Protein AF-A0A847I3W1-F1 (afdb_monomer_lite)

pLDDT: mean 87.65, std 17.25, range [23.97, 98.56]

Secondary structure (DSSP, 8-state):
-------S-HHHHHHTT-S--HHHHHHHHHHHHHTTPPP--EEEE--TTGGG-HHHHHHHHHHGGGGTTSPPPSEEEE--EETTSHHHHSGGGGT-SSPPPBPGGGTTTS-HHHHHHHT--HHHH-SEE--TT----HHHHHHHHHHHHHHHHHHHHHHHT---EEEEE-SS-EEEEE-SSSSSPEEEEE-HHHHHHHHHHHHS-EEHHHHHHHHHHTTSS-HHHHHHHHHHHHHTT-EEEETTEEEE-PEETHHHHSTTTHHHHHHHHTT--------TT-------

Foldseek 3Di:
DEDALAALFQVVCVLQVVPDHSLQSLLVQQLCLLVVHAYAYEHEDLQQCPVVCVVSLVLRLVLLLLQLLTQAYLYHYYDWAFPPGCCQVPVVVSPDPDHWAADCVLPVVDDPVVCVVVVHGSVVDHRTTDDPSLADAPVVVVSVVSVVVSSVVSLVVVLVLPFAWAWDDPLAKIWTWGDSDHVDIDIDIDGNVLVVLVVVLNVDWDQQVRSLVVVVVVVPDHSVVSVVSVVVCVVVSQWDDDPRIIHGNHHHPVSSVDCSHNVVSVVSVVPPPPPPPPDPPNDHPPDD

Sequence (288 aa):
MQPGIETFNSHVLRLMNKGVRAMHNVYALCTLMRHGVYPAYNLIFGFPGEAEAPDEFHAMLRLLPSLSHLVPPDALMPVLTPRYAPISEMPQRYGAAAPLTGHWRYDVVFSSSFLQQHRLGTEDFCYYFDNPYRDFDDRTAVMYGLFQHQYVAWMRKYKRGTIELSFRDDGECMLVSDNRFDDCETVLKFGAIHCRVRDQLLQRCWSEKVLIDAMAAEAGASQCEIRDVLDEFRAARLLAEEEGWIVWLPLPKICYETPSWRARVLKGCVMRNHSVRPSSAWRPRTGV

Radius of gyration: 22.44 Å; chains: 1; bounding box: 64×38×67 Å

Structure (mmCIF, N/CA/C/O backbone):
data_AF-A0A847I3W1-F1
#
_entry.id   AF-A0A847I3W1-F1
#
loop_
_atom_site.group_PDB
_atom_site.id
_atom_site.type_symbol
_atom_site.label_atom_id
_atom_site.label_alt_id
_atom_site.label_comp_id
_atom_site.label_asym_id
_atom_site.label_entity_id
_atom_site.label_seq_id
_atom_site.pdbx_PDB_ins_code
_atom_site.Cartn_x
_atom_site.Cartn_y
_atom_site.Cartn_z
_atom_site.occupancy
_atom_site.B_iso_or_equiv
_atom_site.auth_seq_id
_atom_site.auth_comp_id
_atom_site.auth_asym_id
_atom_site.auth_atom_id
_atom_site.pdbx_PDB_model_num
ATOM 1 N N . MET A 1 1 ? -3.627 -15.506 -3.638 1.00 87.06 1 MET A N 1
ATOM 2 C CA . MET A 1 1 ? -4.097 -14.575 -4.687 1.00 87.06 1 MET A CA 1
ATOM 3 C C . MET A 1 1 ? -3.001 -13.541 -4.888 1.00 87.06 1 MET A C 1
ATOM 5 O O . MET A 1 1 ? -2.325 -13.253 -3.908 1.00 87.06 1 MET A O 1
ATOM 9 N N . GLN A 1 2 ? -2.765 -13.064 -6.114 1.00 89.94 2 GLN A N 1
ATOM 10 C CA . GLN A 1 2 ? -1.716 -12.076 -6.398 1.00 89.94 2 GLN A CA 1
ATOM 11 C C . GLN A 1 2 ? -2.350 -10.746 -6.819 1.00 89.94 2 GLN A C 1
ATOM 13 O O . GLN A 1 2 ? -2.638 -10.566 -8.003 1.00 89.94 2 GLN A O 1
ATOM 18 N N . PRO A 1 3 ? -2.650 -9.843 -5.868 1.00 90.50 3 PRO A N 1
ATOM 19 C CA . PRO A 1 3 ? -3.163 -8.528 -6.211 1.00 90.50 3 PRO A CA 1
ATOM 20 C C . PRO A 1 3 ? -2.022 -7.652 -6.746 1.00 90.50 3 PRO A C 1
ATOM 22 O O . PRO A 1 3 ? -0.876 -7.784 -6.322 1.00 90.50 3 PRO A O 1
ATOM 25 N N . GLY A 1 4 ? -2.338 -6.722 -7.648 1.00 91.94 4 GLY A N 1
ATOM 26 C CA . GLY A 1 4 ? -1.386 -5.732 -8.171 1.00 91.94 4 GLY A CA 1
ATOM 27 C C . GLY A 1 4 ? -1.071 -4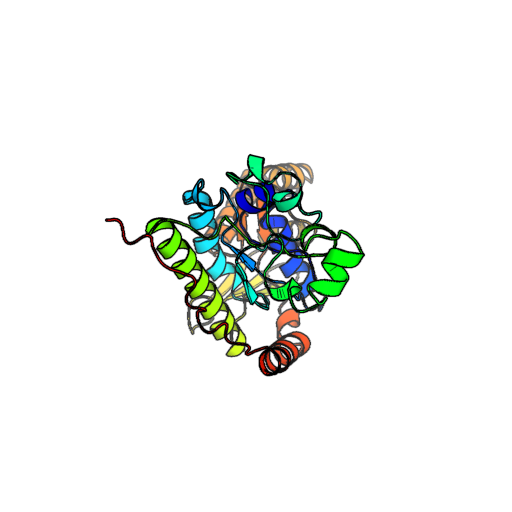.608 -7.178 1.00 91.94 4 GLY A C 1
ATOM 28 O O . GLY A 1 4 ? -1.188 -3.436 -7.538 1.00 91.94 4 GLY A O 1
ATOM 29 N N . ILE A 1 5 ? -0.743 -4.960 -5.931 1.00 95.81 5 ILE A N 1
ATOM 30 C CA . ILE A 1 5 ? -0.332 -4.030 -4.873 1.00 95.81 5 ILE A CA 1
ATOM 31 C C . ILE A 1 5 ? 1.153 -3.770 -5.055 1.00 95.81 5 ILE A C 1
ATOM 33 O O . ILE A 1 5 ? 1.956 -4.581 -4.619 1.00 95.81 5 ILE A O 1
ATOM 37 N N . GLU A 1 6 ? 1.488 -2.657 -5.700 1.00 95.50 6 GLU A N 1
ATOM 38 C CA . GLU A 1 6 ? 2.880 -2.313 -6.016 1.00 95.50 6 GLU A CA 1
ATOM 39 C C . GLU A 1 6 ? 3.487 -1.313 -5.026 1.00 95.50 6 GLU A C 1
ATOM 41 O O . GLU A 1 6 ? 4.698 -1.179 -4.940 1.00 95.50 6 GLU A O 1
ATOM 46 N N . THR A 1 7 ? 2.672 -0.542 -4.307 1.00 97.31 7 THR A N 1
ATOM 47 C CA . THR A 1 7 ? 3.148 0.510 -3.396 1.00 97.31 7 THR A CA 1
ATOM 48 C C . THR A 1 7 ? 2.025 0.971 -2.463 1.00 97.31 7 THR A C 1
ATOM 50 O O . THR A 1 7 ? 0.841 0.730 -2.731 1.00 97.31 7 THR A O 1
ATOM 53 N N . PHE A 1 8 ? 2.395 1.651 -1.378 1.00 97.81 8 PHE A N 1
ATOM 54 C CA . PHE A 1 8 ? 1.480 2.334 -0.459 1.00 97.81 8 PHE A CA 1
ATOM 55 C C . PHE A 1 8 ? 1.642 3.860 -0.541 1.00 97.81 8 PHE A C 1
ATOM 57 O O . PHE A 1 8 ? 1.550 4.545 0.472 1.00 97.81 8 PHE A O 1
ATOM 64 N N . ASN A 1 9 ? 1.900 4.368 -1.748 1.00 97.75 9 ASN A N 1
ATOM 65 C CA . ASN A 1 9 ? 2.022 5.787 -2.061 1.00 97.75 9 ASN A CA 1
ATOM 66 C C . ASN A 1 9 ? 1.137 6.121 -3.278 1.00 97.75 9 ASN A C 1
ATOM 68 O O . ASN A 1 9 ? 1.347 5.587 -4.374 1.00 97.75 9 ASN A O 1
ATOM 72 N N . SER A 1 10 ? 0.137 6.985 -3.092 1.00 97.88 10 SER A N 1
ATOM 73 C CA . SER A 1 10 ? -0.807 7.353 -4.154 1.00 97.88 10 SER A CA 1
ATOM 74 C C . SER A 1 10 ? -0.182 8.153 -5.299 1.00 97.88 10 SER A C 1
ATOM 76 O O . SER A 1 10 ? -0.599 7.949 -6.442 1.00 97.88 10 SER A O 1
ATOM 78 N N . HIS A 1 11 ? 0.831 8.995 -5.066 1.00 97.25 11 HIS A N 1
ATOM 79 C CA . HIS A 1 11 ? 1.587 9.637 -6.154 1.00 97.25 11 HIS A CA 1
ATOM 80 C C . HIS A 1 11 ? 2.230 8.615 -7.077 1.00 97.25 11 HIS A C 1
ATOM 82 O O . HIS A 1 11 ? 2.021 8.664 -8.289 1.00 97.25 11 HIS A O 1
ATOM 88 N N . VAL A 1 12 ? 2.902 7.610 -6.521 1.00 96.44 12 VAL A N 1
ATOM 89 C CA . VAL A 1 12 ? 3.521 6.553 -7.330 1.00 96.44 12 VAL A CA 1
ATOM 90 C C . VAL A 1 12 ? 2.465 5.734 -8.083 1.00 96.44 12 VAL A C 1
ATOM 92 O O . VAL A 1 12 ? 2.640 5.440 -9.266 1.00 96.44 12 VAL A O 1
ATOM 95 N N . LEU A 1 13 ? 1.317 5.430 -7.466 1.00 97.06 13 LEU A N 1
ATOM 96 C CA . LEU A 1 13 ? 0.210 4.741 -8.152 1.00 97.06 13 LEU A CA 1
ATOM 97 C C . LEU A 1 13 ? -0.369 5.556 -9.320 1.00 97.06 13 LEU A C 1
ATOM 99 O O . LEU A 1 13 ? -0.757 4.969 -10.337 1.00 97.06 13 LEU A O 1
ATOM 103 N N . ARG A 1 14 ? -0.411 6.892 -9.205 1.00 95.81 14 ARG A N 1
ATOM 104 C CA . ARG A 1 14 ? -0.790 7.794 -10.305 1.00 95.81 14 ARG A CA 1
ATOM 105 C C . ARG A 1 14 ? 0.246 7.778 -11.425 1.00 95.81 14 ARG A C 1
ATOM 107 O O . ARG A 1 14 ? -0.142 7.656 -12.585 1.00 95.81 14 ARG A O 1
ATOM 114 N N . LEU A 1 15 ? 1.539 7.835 -11.096 1.00 94.19 15 LEU A N 1
ATOM 115 C CA . LEU A 1 15 ? 2.624 7.743 -12.083 1.00 94.19 15 LEU A CA 1
ATOM 116 C C . LEU A 1 15 ? 2.571 6.420 -12.869 1.00 94.19 15 LEU A C 1
ATOM 118 O O . LEU A 1 15 ? 2.730 6.412 -14.093 1.00 94.19 15 LEU A O 1
ATOM 122 N N . MET A 1 16 ? 2.249 5.320 -12.178 1.00 93.25 16 MET A N 1
ATOM 123 C CA . MET A 1 16 ? 2.035 3.990 -12.763 1.00 93.25 16 MET A CA 1
ATOM 124 C C . MET A 1 16 ? 0.716 3.846 -13.543 1.00 93.25 16 MET A C 1
ATOM 126 O O . MET A 1 16 ? 0.505 2.813 -14.177 1.00 93.25 16 MET A O 1
ATOM 130 N N . ASN A 1 17 ? -0.187 4.831 -13.485 1.00 92.81 17 ASN A N 1
ATOM 131 C CA . ASN A 1 17 ? -1.542 4.762 -14.039 1.00 92.81 17 ASN A CA 1
ATOM 132 C C . ASN A 1 17 ? -2.356 3.546 -13.535 1.00 92.81 17 ASN A C 1
ATOM 134 O O . ASN A 1 17 ? -3.045 2.878 -14.304 1.00 92.81 17 ASN A O 1
ATOM 138 N N . LYS A 1 18 ? -2.267 3.227 -12.234 1.00 93.94 18 LYS A N 1
ATOM 139 C CA . LYS A 1 18 ? -2.926 2.045 -11.637 1.00 93.94 18 LYS A CA 1
ATOM 140 C C . LYS A 1 18 ? -4.420 2.223 -11.354 1.00 93.94 18 LYS A C 1
ATOM 142 O O . LYS A 1 18 ? -5.111 1.231 -11.144 1.00 93.94 18 LYS A O 1
ATOM 147 N N . GLY A 1 19 ? -4.913 3.462 -11.300 1.00 94.94 19 GLY A N 1
ATOM 148 C CA . GLY A 1 19 ? -6.327 3.759 -11.034 1.00 94.94 19 GLY A CA 1
ATOM 149 C C . GLY A 1 19 ? -6.793 3.466 -9.600 1.00 94.94 19 GLY A C 1
ATOM 150 O O . GLY A 1 19 ? -7.991 3.448 -9.338 1.00 94.94 19 GLY A O 1
ATOM 151 N N . VAL A 1 20 ? -5.863 3.245 -8.666 1.00 96.44 20 VAL A N 1
ATOM 152 C CA . VAL A 1 20 ? -6.143 2.987 -7.244 1.00 96.44 20 VAL A CA 1
ATOM 153 C C . VAL A 1 20 ? -5.316 3.914 -6.349 1.00 96.44 20 VAL A C 1
ATOM 155 O O . VAL A 1 20 ? -4.427 4.618 -6.820 1.00 96.44 20 VAL A O 1
ATOM 158 N N . ARG A 1 21 ? -5.623 3.912 -5.048 1.00 97.19 21 ARG A N 1
ATOM 159 C CA . ARG A 1 21 ? -4.952 4.717 -4.006 1.00 97.19 21 ARG A CA 1
ATOM 160 C C . ARG A 1 21 ? -4.198 3.794 -3.059 1.00 97.19 21 ARG A C 1
ATOM 162 O O . ARG A 1 21 ? -4.552 2.614 -2.984 1.00 97.19 21 ARG A O 1
ATOM 169 N N . ALA A 1 22 ? -3.252 4.309 -2.275 1.00 97.81 22 ALA A N 1
ATOM 170 C CA . ALA A 1 22 ? -2.555 3.486 -1.286 1.00 97.81 22 ALA A CA 1
ATOM 171 C C . ALA A 1 22 ? -3.537 2.828 -0.313 1.00 97.81 22 ALA A C 1
ATOM 173 O O . ALA A 1 22 ? -3.426 1.636 -0.035 1.00 97.81 22 ALA A O 1
ATOM 174 N N . MET A 1 23 ? -4.552 3.569 0.140 1.00 98.19 23 MET A N 1
ATOM 175 C CA . MET A 1 23 ? -5.555 3.035 1.065 1.00 98.19 23 MET A CA 1
ATOM 176 C C . MET A 1 23 ? -6.408 1.919 0.456 1.00 98.19 23 MET A C 1
ATOM 178 O O . MET A 1 23 ? -6.787 0.995 1.168 1.00 98.19 23 MET A O 1
ATOM 182 N N . HIS A 1 24 ? -6.621 1.901 -0.865 1.00 98.00 24 HIS A N 1
ATOM 183 C CA . HIS A 1 24 ? -7.248 0.750 -1.525 1.00 98.00 24 HIS A CA 1
ATOM 184 C C . HIS A 1 24 ? -6.361 -0.502 -1.444 1.00 98.00 24 HIS A C 1
ATOM 186 O O . HIS A 1 24 ? -6.868 -1.594 -1.193 1.00 98.00 24 HIS A O 1
ATOM 192 N N . ASN A 1 25 ? -5.041 -0.348 -1.591 1.00 98.12 25 ASN A N 1
ATOM 193 C CA . ASN A 1 25 ? -4.090 -1.450 -1.435 1.00 98.12 25 ASN A CA 1
ATOM 194 C C . ASN A 1 25 ? -4.029 -1.950 0.017 1.00 98.12 25 ASN A C 1
ATOM 196 O O . ASN A 1 25 ? -4.074 -3.158 0.246 1.00 98.12 25 ASN A O 1
ATOM 200 N N . VAL A 1 26 ? -3.983 -1.043 1.001 1.00 98.44 26 VAL A N 1
ATOM 201 C CA . VAL A 1 26 ? -4.016 -1.407 2.431 1.00 98.44 26 VAL A CA 1
ATOM 202 C C . VAL A 1 26 ? -5.322 -2.129 2.773 1.00 98.44 26 VAL A C 1
ATOM 204 O O . VAL A 1 26 ? -5.294 -3.216 3.349 1.00 98.44 26 VAL A O 1
ATOM 207 N N . TYR A 1 27 ? -6.466 -1.584 2.349 1.00 98.31 27 TYR A N 1
ATOM 208 C CA . TYR A 1 27 ? -7.775 -2.205 2.554 1.00 98.31 27 TYR A CA 1
ATOM 209 C C . TYR A 1 27 ? -7.861 -3.593 1.908 1.00 98.31 27 TYR A C 1
ATOM 211 O O . TYR A 1 27 ? -8.405 -4.520 2.513 1.00 98.31 27 TYR A O 1
ATOM 219 N N . ALA A 1 28 ? -7.298 -3.771 0.708 1.00 97.38 28 ALA A N 1
ATOM 220 C CA . ALA A 1 28 ? -7.236 -5.070 0.047 1.00 97.38 28 ALA A CA 1
ATOM 221 C C . ALA A 1 28 ? -6.428 -6.091 0.865 1.00 97.38 28 ALA A C 1
ATOM 223 O O . ALA A 1 28 ? -6.894 -7.217 1.032 1.00 97.38 28 ALA A O 1
ATOM 224 N N . LEU A 1 29 ? -5.274 -5.713 1.435 1.00 96.88 29 LEU A N 1
ATOM 225 C CA . LEU A 1 29 ? -4.496 -6.601 2.313 1.00 96.88 29 LEU A CA 1
ATOM 226 C C . LEU A 1 29 ? -5.277 -7.003 3.560 1.00 96.88 29 LEU A C 1
ATOM 228 O O . LEU A 1 29 ? -5.405 -8.198 3.834 1.00 96.88 29 LEU A O 1
ATOM 232 N N . CYS A 1 30 ? -5.842 -6.027 4.278 1.00 97.25 30 CYS A N 1
ATOM 233 C CA . CYS A 1 30 ? -6.661 -6.298 5.457 1.00 97.25 30 CYS A CA 1
ATOM 234 C C . CYS A 1 30 ? -7.823 -7.232 5.101 1.00 97.25 30 CYS A C 1
ATOM 236 O O . CYS A 1 30 ? -8.073 -8.213 5.793 1.00 97.25 30 CYS A O 1
ATOM 238 N N . THR A 1 31 ? -8.518 -6.973 3.995 1.00 96.44 31 THR A N 1
ATOM 239 C CA . THR A 1 31 ? -9.664 -7.773 3.542 1.00 96.44 31 THR A CA 1
ATOM 240 C C . THR A 1 31 ? -9.265 -9.199 3.178 1.00 96.44 31 THR A C 1
ATOM 242 O O . THR A 1 31 ? -9.887 -10.143 3.661 1.00 96.44 31 THR A O 1
ATOM 245 N N . LEU A 1 32 ? -8.197 -9.386 2.400 1.00 94.56 32 LEU A N 1
ATOM 246 C CA . LEU A 1 32 ? -7.699 -10.720 2.058 1.00 94.56 32 LEU A CA 1
ATOM 247 C C . LEU A 1 32 ? -7.353 -11.514 3.324 1.00 94.56 32 LEU A C 1
ATOM 249 O O . LEU A 1 32 ? -7.803 -12.650 3.471 1.00 94.56 32 LEU A O 1
ATOM 253 N N . MET A 1 33 ? -6.651 -10.899 4.279 1.00 92.81 33 MET A N 1
ATOM 254 C CA . MET A 1 33 ? -6.316 -11.551 5.547 1.00 92.81 33 MET A CA 1
ATOM 255 C C . MET A 1 33 ? -7.549 -11.868 6.404 1.00 92.81 33 MET A C 1
ATOM 257 O O . MET A 1 33 ? -7.645 -12.988 6.908 1.00 92.81 33 MET A O 1
ATOM 261 N N . ARG A 1 34 ? -8.519 -10.944 6.511 1.00 92.75 34 ARG A N 1
ATOM 262 C CA . ARG A 1 34 ? -9.796 -11.164 7.222 1.00 92.75 34 ARG A CA 1
ATOM 263 C C . ARG A 1 34 ? -10.558 -12.376 6.693 1.00 92.75 34 ARG A C 1
ATOM 265 O O . ARG A 1 34 ? -11.164 -13.102 7.472 1.00 92.75 34 ARG A O 1
ATOM 272 N N . HIS A 1 35 ? -10.487 -12.623 5.388 1.00 91.94 35 HIS A N 1
ATOM 273 C CA . HIS A 1 35 ? -11.143 -13.760 4.739 1.00 91.94 35 HIS A CA 1
ATOM 274 C C . HIS A 1 35 ? -10.241 -14.997 4.588 1.00 91.94 35 HIS A C 1
ATOM 276 O O . HIS A 1 35 ? -10.574 -15.917 3.845 1.00 91.94 35 HIS A O 1
ATOM 282 N N . GLY A 1 36 ? -9.087 -15.043 5.265 1.00 89.69 36 GLY A N 1
ATOM 283 C CA . GLY A 1 36 ? -8.184 -16.198 5.221 1.00 89.69 36 GLY A CA 1
ATOM 284 C C . GLY A 1 36 ? -7.487 -16.406 3.868 1.00 89.69 36 GLY A C 1
ATOM 285 O O . GLY A 1 36 ? -6.916 -17.470 3.622 1.00 89.69 36 GLY A O 1
ATOM 286 N N . VAL A 1 37 ? -7.502 -15.406 2.984 1.00 90.44 37 VAL A N 1
ATOM 287 C CA . VAL A 1 37 ? -6.842 -15.442 1.677 1.00 90.44 37 VAL A CA 1
ATOM 288 C C . VAL A 1 37 ? -5.429 -14.882 1.804 1.00 90.44 37 VAL A C 1
ATOM 290 O O . VAL A 1 37 ? -5.228 -13.749 2.224 1.00 90.44 37 VAL A O 1
ATOM 293 N N . TYR A 1 38 ? -4.429 -15.662 1.392 1.00 89.56 38 TYR A N 1
ATOM 294 C CA . TYR A 1 38 ? -3.036 -15.207 1.380 1.00 89.56 38 TYR A CA 1
ATOM 295 C C . TYR A 1 38 ? -2.778 -14.223 0.215 1.00 89.56 38 TYR A C 1
ATOM 297 O O . TYR A 1 38 ? -2.953 -14.632 -0.950 1.00 89.56 38 TYR A O 1
ATOM 305 N N . PRO A 1 39 ? -2.350 -12.973 0.493 1.00 91.69 39 PRO A N 1
ATOM 306 C CA . PRO A 1 39 ? -1.909 -12.026 -0.524 1.00 91.69 39 PRO A CA 1
ATOM 307 C C . PRO A 1 39 ? -0.435 -12.269 -0.880 1.00 91.69 39 PRO A C 1
ATOM 309 O O . PRO A 1 39 ? 0.440 -12.151 -0.032 1.00 91.69 39 PRO A O 1
ATOM 312 N N . ALA A 1 40 ? -0.158 -12.601 -2.139 1.00 92.06 40 ALA A N 1
ATOM 313 C CA . ALA A 1 40 ? 1.195 -12.639 -2.697 1.00 92.06 40 ALA A CA 1
ATOM 314 C C . ALA A 1 40 ? 1.408 -11.356 -3.506 1.00 92.06 40 ALA A C 1
ATOM 316 O O . ALA A 1 40 ? 0.703 -11.150 -4.486 1.00 92.06 40 ALA A O 1
ATOM 317 N N . TYR A 1 41 ? 2.296 -10.459 -3.096 1.00 96.00 41 TYR A N 1
ATOM 318 C CA . TYR A 1 41 ? 2.452 -9.146 -3.735 1.00 96.00 41 TYR A CA 1
ATOM 319 C C . TYR A 1 41 ? 3.884 -8.633 -3.593 1.00 96.00 41 TYR A C 1
ATOM 321 O O . TYR A 1 41 ? 4.611 -9.086 -2.714 1.00 96.00 41 TYR A O 1
ATOM 329 N N . ASN A 1 42 ? 4.294 -7.694 -4.444 1.00 96.06 42 ASN A N 1
ATOM 330 C CA . ASN A 1 42 ? 5.631 -7.102 -4.409 1.00 96.06 42 ASN A CA 1
ATOM 331 C C . ASN A 1 42 ? 5.515 -5.593 -4.265 1.00 96.06 42 ASN A C 1
ATOM 333 O O . ASN A 1 42 ? 4.636 -4.997 -4.866 1.00 96.06 42 ASN A O 1
ATOM 337 N N . LEU A 1 43 ? 6.429 -4.966 -3.536 1.00 97.25 43 LEU A N 1
ATOM 338 C CA . LEU A 1 43 ? 6.555 -3.514 -3.578 1.00 97.25 43 LEU A CA 1
ATOM 339 C C . LEU A 1 43 ? 7.557 -3.118 -4.660 1.00 97.25 43 LEU A C 1
ATOM 341 O O . LEU A 1 43 ? 8.605 -3.748 -4.796 1.00 97.25 43 LEU A O 1
ATOM 345 N N . ILE A 1 44 ? 7.235 -2.076 -5.416 1.00 95.12 44 ILE A N 1
ATOM 346 C CA . ILE A 1 44 ? 8.046 -1.509 -6.485 1.00 95.12 44 ILE A CA 1
ATOM 347 C C . ILE A 1 44 ? 8.534 -0.128 -6.049 1.00 95.12 44 ILE A C 1
ATOM 349 O O . ILE A 1 44 ? 7.755 0.670 -5.533 1.00 95.12 44 ILE A O 1
ATOM 353 N N . PHE A 1 45 ? 9.816 0.149 -6.276 1.00 94.44 45 PHE A N 1
ATOM 354 C CA . PHE A 1 45 ? 10.439 1.454 -6.040 1.00 94.44 45 PHE A CA 1
ATOM 355 C C . PHE A 1 45 ? 11.290 1.878 -7.241 1.00 94.44 45 PHE A C 1
ATOM 357 O O . PHE A 1 45 ? 11.622 1.056 -8.101 1.00 94.44 45 PHE A O 1
ATOM 364 N N . GLY A 1 46 ? 11.681 3.148 -7.294 1.00 93.25 46 GLY A N 1
ATOM 365 C CA . GLY A 1 46 ? 12.498 3.669 -8.389 1.00 93.25 46 GLY A CA 1
ATOM 366 C C . GLY A 1 46 ? 11.678 4.094 -9.600 1.00 93.25 46 GLY A C 1
ATOM 367 O O . GLY A 1 46 ? 12.222 4.137 -10.699 1.00 93.25 46 GLY A O 1
ATOM 368 N N . PHE A 1 47 ? 10.376 4.349 -9.439 1.00 94.62 47 PHE A N 1
ATOM 369 C CA . PHE A 1 47 ? 9.532 4.762 -10.555 1.00 94.62 47 PHE A CA 1
ATOM 370 C C . PHE A 1 47 ? 9.916 6.186 -11.015 1.00 94.62 47 PHE A C 1
ATOM 372 O O . PHE A 1 47 ? 10.153 7.050 -10.169 1.00 94.62 47 PHE A O 1
ATOM 379 N N . PRO A 1 48 ? 9.974 6.487 -12.327 1.00 93.12 48 PRO A N 1
ATOM 380 C CA . PRO A 1 48 ? 10.308 7.836 -12.792 1.00 93.12 48 PRO A CA 1
ATOM 381 C C . PRO A 1 48 ? 9.322 8.879 -12.251 1.00 93.12 48 PRO A C 1
ATOM 383 O O . PRO A 1 48 ? 8.110 8.711 -12.389 1.00 93.12 48 PRO A O 1
ATOM 386 N N . GLY A 1 49 ? 9.840 9.942 -11.629 1.00 92.06 49 GLY A N 1
ATOM 387 C CA . GLY A 1 49 ? 9.045 10.970 -10.943 1.00 92.06 49 GLY A CA 1
ATOM 388 C C . GLY A 1 49 ? 8.696 10.651 -9.479 1.00 92.06 49 GLY A C 1
ATOM 389 O O . GLY A 1 49 ? 8.133 11.496 -8.787 1.00 92.06 49 GLY A O 1
ATOM 390 N N . GLU A 1 50 ? 9.039 9.465 -8.958 1.00 93.62 50 GLU A N 1
ATOM 391 C CA . GLU A 1 50 ? 8.796 9.096 -7.550 1.00 93.62 50 GLU A CA 1
ATOM 392 C C . GLU A 1 50 ? 9.508 10.049 -6.578 1.00 93.62 50 GLU A C 1
ATOM 394 O O . GLU A 1 50 ? 8.905 10.525 -5.617 1.00 93.62 50 GLU A O 1
ATOM 399 N N . ALA A 1 51 ? 10.768 10.386 -6.867 1.00 90.88 51 ALA A N 1
ATOM 400 C CA . ALA A 1 51 ? 11.591 11.259 -6.029 1.00 90.88 51 ALA A CA 1
ATOM 401 C C . ALA A 1 51 ? 11.158 12.741 -6.046 1.00 90.88 51 ALA A C 1
ATOM 403 O O . ALA A 1 51 ? 11.609 13.516 -5.204 1.00 90.88 51 ALA A O 1
ATOM 404 N N . GLU A 1 52 ? 10.269 13.140 -6.964 1.00 92.88 52 GLU A N 1
ATOM 405 C CA . GLU A 1 52 ? 9.755 14.515 -7.053 1.00 92.88 52 GLU A CA 1
ATOM 406 C C . GLU A 1 52 ? 8.754 14.846 -5.931 1.00 92.88 52 GLU A C 1
ATOM 408 O O . GLU A 1 52 ? 8.533 16.020 -5.638 1.00 92.88 52 GLU A O 1
ATOM 413 N N . ALA A 1 53 ? 8.198 13.831 -5.253 1.00 94.56 53 ALA A N 1
ATOM 414 C CA . ALA A 1 53 ? 7.279 13.981 -4.120 1.00 94.56 53 ALA A CA 1
ATOM 415 C C . ALA A 1 53 ? 7.853 13.355 -2.827 1.00 94.56 53 ALA A C 1
ATOM 417 O O . ALA A 1 53 ? 7.315 12.376 -2.294 1.00 94.56 53 ALA A O 1
ATOM 418 N N . PRO A 1 54 ? 8.956 13.901 -2.280 1.00 94.56 54 PRO A N 1
ATOM 419 C CA . PRO A 1 54 ? 9.654 13.309 -1.138 1.00 94.56 54 PRO A CA 1
ATOM 420 C C . PRO A 1 54 ? 8.795 13.249 0.132 1.00 94.56 54 PRO A C 1
ATOM 422 O O . PRO A 1 54 ? 8.938 12.317 0.923 1.00 94.56 54 PRO A O 1
ATOM 425 N N . ASP A 1 55 ? 7.877 14.198 0.324 1.00 96.00 55 ASP A N 1
ATOM 426 C CA . ASP A 1 55 ? 6.991 14.220 1.491 1.00 96.00 55 ASP A CA 1
ATOM 427 C C . ASP A 1 55 ? 5.972 13.077 1.467 1.00 96.00 55 ASP A C 1
ATOM 429 O O . ASP A 1 55 ? 5.714 12.466 2.508 1.00 96.00 55 ASP A O 1
ATOM 433 N N . GLU A 1 56 ? 5.455 12.729 0.284 1.00 96.38 56 GLU A N 1
ATOM 434 C CA . GLU A 1 56 ? 4.566 11.577 0.100 1.00 96.38 56 GLU A CA 1
ATOM 435 C C . GLU A 1 56 ? 5.313 10.262 0.342 1.00 96.38 56 GLU A C 1
ATOM 437 O O . GLU A 1 56 ? 4.819 9.360 1.021 1.00 96.38 56 GLU A O 1
ATOM 442 N N . PHE A 1 57 ? 6.556 10.163 -0.132 1.00 95.88 57 PHE A N 1
ATOM 443 C CA . PHE A 1 57 ? 7.402 9.009 0.156 1.00 95.88 57 PHE A CA 1
ATOM 444 C C . PHE A 1 57 ? 7.700 8.881 1.658 1.00 95.88 57 PHE A C 1
ATOM 446 O O . PHE A 1 57 ? 7.574 7.799 2.234 1.00 95.88 57 PHE A O 1
ATOM 453 N N . HIS A 1 58 ? 8.035 9.983 2.333 1.00 95.69 58 HIS A N 1
ATOM 454 C CA . HIS A 1 58 ? 8.228 9.985 3.781 1.00 95.69 58 HIS A CA 1
ATOM 455 C C . HIS A 1 58 ? 6.941 9.640 4.544 1.00 95.69 58 HIS A C 1
ATOM 457 O O . HIS A 1 58 ? 7.011 8.970 5.576 1.00 95.69 58 HIS A O 1
ATOM 463 N N . ALA A 1 59 ? 5.770 10.060 4.057 1.00 96.12 59 ALA A N 1
ATOM 464 C CA . ALA A 1 59 ? 4.483 9.662 4.624 1.00 96.12 59 ALA A CA 1
ATOM 465 C C . ALA A 1 59 ? 4.271 8.146 4.519 1.00 96.12 59 ALA A C 1
ATOM 467 O O . ALA A 1 59 ? 3.972 7.508 5.531 1.00 96.12 59 ALA A O 1
ATOM 468 N N . MET A 1 60 ? 4.549 7.551 3.354 1.00 97.12 60 MET A N 1
ATOM 469 C CA . MET A 1 60 ? 4.539 6.096 3.186 1.00 97.12 60 MET A CA 1
ATOM 470 C C . MET A 1 60 ? 5.505 5.413 4.167 1.00 97.12 60 MET A C 1
ATOM 472 O O . MET A 1 60 ? 5.119 4.464 4.847 1.00 97.12 60 MET A O 1
ATOM 476 N N . LEU A 1 61 ? 6.742 5.904 4.312 1.00 96.19 61 LEU A N 1
ATOM 477 C CA . LEU A 1 61 ? 7.709 5.326 5.256 1.00 96.19 61 LEU A CA 1
ATOM 478 C C . LEU A 1 61 ? 7.235 5.364 6.717 1.00 96.19 61 LEU A C 1
ATOM 480 O O . LEU A 1 61 ? 7.548 4.441 7.473 1.00 96.19 61 LEU A O 1
ATOM 484 N N . ARG A 1 62 ? 6.497 6.410 7.118 1.00 95.62 62 ARG A N 1
ATOM 485 C CA . ARG A 1 62 ? 5.882 6.515 8.454 1.00 95.62 62 ARG A CA 1
ATOM 486 C C . ARG A 1 62 ? 4.705 5.556 8.636 1.00 95.62 62 ARG A C 1
ATOM 488 O O . ARG A 1 62 ? 4.464 5.121 9.758 1.00 95.62 62 ARG A O 1
ATOM 495 N N . LEU A 1 63 ? 4.010 5.206 7.555 1.00 96.62 63 LEU A N 1
ATOM 496 C CA . LEU A 1 63 ? 2.899 4.256 7.563 1.00 96.62 63 LEU A CA 1
ATOM 497 C C . LEU A 1 63 ? 3.368 2.798 7.713 1.00 96.62 63 LEU A C 1
ATOM 499 O O . LEU A 1 63 ? 2.736 2.030 8.438 1.00 96.62 63 LEU A O 1
ATOM 503 N N . LEU A 1 64 ? 4.472 2.406 7.062 1.00 96.31 64 LEU A N 1
ATOM 504 C CA . LEU A 1 64 ? 4.933 1.005 7.005 1.00 96.31 64 LEU A CA 1
ATOM 505 C C . LEU A 1 64 ? 5.009 0.288 8.372 1.00 96.31 64 LEU A C 1
ATOM 507 O O . LEU A 1 64 ? 4.554 -0.855 8.450 1.00 96.31 64 LEU A O 1
ATOM 511 N N . PRO A 1 65 ? 5.514 0.899 9.467 1.00 94.75 65 PRO A N 1
ATOM 512 C CA . PRO A 1 65 ? 5.513 0.263 10.784 1.00 94.75 65 PRO A CA 1
ATOM 513 C C . PRO A 1 65 ? 4.121 -0.161 11.269 1.00 94.75 65 PRO A C 1
ATOM 515 O O . PRO A 1 65 ? 3.989 -1.233 11.861 1.00 94.75 65 PRO A O 1
ATOM 518 N N . SER A 1 66 ? 3.084 0.629 10.978 1.00 96.50 66 SER A N 1
ATOM 519 C CA . SER A 1 66 ? 1.699 0.330 11.359 1.00 96.50 66 SER A CA 1
ATOM 520 C C . SER A 1 66 ? 1.105 -0.840 10.574 1.00 96.50 66 SER A C 1
ATOM 522 O O . SER A 1 66 ? 0.139 -1.438 11.039 1.00 96.50 66 SER A O 1
ATOM 524 N N . LEU A 1 67 ? 1.682 -1.194 9.422 1.00 97.00 67 LEU A N 1
ATOM 525 C CA . LEU A 1 67 ? 1.250 -2.318 8.585 1.00 97.00 67 LEU A CA 1
ATOM 526 C C . LEU A 1 67 ? 1.966 -3.631 8.929 1.00 97.00 67 LEU A C 1
ATOM 528 O O . LEU A 1 67 ? 1.655 -4.667 8.350 1.00 97.00 67 LEU A O 1
ATOM 532 N N . SER A 1 68 ? 2.933 -3.609 9.852 1.00 94.44 68 SER A N 1
ATOM 533 C CA . SER A 1 68 ? 3.861 -4.729 10.059 1.00 94.44 68 SER A CA 1
ATOM 534 C C . SER A 1 68 ? 3.230 -6.030 10.586 1.00 94.44 68 SER A C 1
ATOM 536 O O . SER A 1 68 ? 3.860 -7.087 10.495 1.00 94.44 68 SER A O 1
ATOM 538 N N . HIS A 1 69 ? 1.992 -5.977 11.094 1.00 94.19 69 HIS A N 1
ATOM 539 C CA . HIS A 1 69 ? 1.179 -7.149 11.454 1.00 94.19 69 HIS A CA 1
ATOM 540 C C . HIS A 1 69 ? 0.556 -7.857 10.247 1.00 94.19 69 HIS A C 1
ATOM 542 O O . HIS A 1 69 ? 0.179 -9.025 10.347 1.00 94.19 69 HIS A O 1
ATOM 548 N N . LEU A 1 70 ? 0.438 -7.170 9.109 1.00 95.00 70 LEU A N 1
ATOM 549 C CA . LEU A 1 70 ? -0.065 -7.754 7.873 1.00 95.00 70 LEU A CA 1
ATOM 550 C C . LEU A 1 70 ? 1.001 -8.655 7.231 1.00 95.00 70 LEU A C 1
ATOM 552 O O . LEU A 1 70 ? 2.196 -8.546 7.523 1.00 95.00 70 LEU A O 1
ATOM 556 N N . VAL A 1 71 ? 0.563 -9.554 6.342 1.00 92.69 71 VAL A N 1
ATOM 557 C CA . VAL A 1 71 ? 1.469 -10.365 5.511 1.00 92.69 71 VAL A CA 1
ATOM 558 C C . VAL A 1 71 ? 2.399 -9.413 4.749 1.00 92.69 71 VAL A C 1
ATOM 560 O O . VAL A 1 71 ? 1.885 -8.531 4.065 1.00 92.69 71 VAL A O 1
ATOM 563 N N . PRO A 1 72 ? 3.730 -9.553 4.868 1.00 94.44 72 PRO A N 1
ATOM 564 C CA . PRO A 1 72 ? 4.672 -8.687 4.169 1.00 94.44 72 PRO A CA 1
ATOM 565 C C . PRO A 1 72 ? 4.704 -8.993 2.663 1.00 94.44 72 PRO A C 1
ATOM 567 O O . PRO A 1 72 ? 4.307 -10.089 2.257 1.00 94.44 72 PRO A O 1
ATOM 570 N N . PRO A 1 73 ? 5.228 -8.075 1.830 1.00 95.50 73 PRO A N 1
ATOM 571 C CA . PRO A 1 73 ? 5.426 -8.356 0.412 1.00 95.50 73 PRO A CA 1
ATOM 572 C C . PRO A 1 73 ? 6.457 -9.476 0.207 1.00 95.50 73 PRO A C 1
ATOM 574 O O . PRO A 1 73 ? 7.407 -9.616 0.978 1.00 95.50 73 PRO A O 1
ATOM 577 N N . ASP A 1 74 ? 6.301 -10.239 -0.873 1.00 93.75 74 ASP A N 1
ATOM 578 C CA . ASP A 1 74 ? 7.214 -11.313 -1.273 1.00 93.75 74 ASP A CA 1
ATOM 579 C C . ASP A 1 74 ? 8.571 -10.760 -1.744 1.00 93.75 74 ASP A C 1
ATOM 581 O O . ASP A 1 74 ? 9.602 -11.426 -1.601 1.00 93.75 74 ASP A O 1
ATOM 585 N N . ALA A 1 75 ? 8.581 -9.546 -2.303 1.00 94.19 75 ALA A N 1
ATOM 586 C CA . ALA A 1 75 ? 9.789 -8.838 -2.698 1.00 94.19 75 ALA A CA 1
ATOM 587 C C . ALA A 1 75 ? 9.621 -7.312 -2.656 1.00 94.19 75 ALA A C 1
ATOM 589 O O . ALA A 1 75 ? 8.530 -6.778 -2.850 1.00 94.19 75 ALA A O 1
ATOM 590 N N . LEU A 1 76 ? 10.747 -6.621 -2.471 1.00 96.00 76 LEU A N 1
ATOM 591 C CA . LEU A 1 76 ? 10.926 -5.210 -2.805 1.00 96.00 76 LEU A CA 1
ATOM 592 C C . LEU A 1 76 ? 11.778 -5.149 -4.078 1.00 96.00 76 LEU A C 1
ATOM 594 O O . LEU A 1 76 ? 12.919 -5.615 -4.079 1.00 96.00 76 LEU A O 1
ATOM 598 N N . MET A 1 77 ? 11.211 -4.643 -5.166 1.00 93.94 77 MET A N 1
ATOM 599 C CA . MET A 1 77 ? 11.776 -4.730 -6.510 1.00 93.94 77 MET A CA 1
ATOM 600 C C . MET A 1 77 ? 11.967 -3.335 -7.109 1.00 93.94 77 MET A C 1
ATOM 602 O O . MET A 1 77 ? 11.097 -2.484 -6.947 1.00 93.94 77 MET A O 1
ATOM 606 N N . PRO A 1 78 ? 13.066 -3.074 -7.832 1.00 92.69 78 PRO A N 1
ATOM 607 C CA . PRO A 1 78 ? 13.147 -1.864 -8.633 1.00 92.69 78 PRO A CA 1
ATOM 608 C C . PRO A 1 78 ? 12.125 -1.930 -9.772 1.00 92.69 78 PRO A C 1
ATOM 610 O O . PRO A 1 78 ? 11.791 -3.019 -10.254 1.00 92.69 78 PRO A O 1
ATOM 613 N N . VAL A 1 79 ? 11.670 -0.769 -10.239 1.00 93.44 79 VAL A N 1
ATOM 614 C CA . VAL A 1 79 ? 10.811 -0.684 -11.419 1.00 93.44 79 VAL A CA 1
ATOM 615 C C . VAL A 1 79 ? 11.484 -1.371 -12.611 1.00 93.44 79 VAL A C 1
ATOM 617 O O . VAL A 1 79 ? 12.694 -1.265 -12.849 1.00 93.44 79 VAL A O 1
ATOM 620 N N . LEU A 1 80 ? 10.684 -2.114 -13.362 1.00 93.56 80 LEU A N 1
ATOM 621 C CA . LEU A 1 80 ? 11.068 -2.682 -14.645 1.00 93.56 80 LEU A CA 1
ATOM 622 C C . LEU A 1 80 ? 10.340 -1.925 -15.752 1.00 93.56 80 LEU A C 1
ATOM 624 O O . LEU A 1 80 ? 9.307 -1.303 -15.509 1.00 93.56 80 LEU A O 1
ATOM 628 N N . THR A 1 81 ? 10.842 -2.051 -16.975 1.00 95.50 81 THR A N 1
ATOM 629 C CA . THR A 1 81 ? 10.227 -1.456 -18.164 1.00 95.50 81 THR A CA 1
ATOM 630 C C . THR A 1 81 ? 9.652 -2.577 -19.034 1.00 95.50 81 THR A C 1
ATOM 632 O O . THR A 1 81 ? 10.290 -2.981 -20.008 1.00 95.50 81 THR A O 1
ATOM 635 N N . PRO A 1 82 ? 8.516 -3.193 -18.649 1.00 94.94 82 PRO A N 1
ATOM 636 C CA . PRO A 1 82 ? 7.884 -4.217 -19.466 1.00 94.94 82 PRO A CA 1
ATOM 637 C C . PRO A 1 82 ? 7.176 -3.586 -20.666 1.00 94.94 82 PRO A C 1
ATOM 639 O O . PRO A 1 82 ? 6.664 -2.474 -20.570 1.00 94.94 82 PRO A O 1
ATOM 642 N N . ARG A 1 83 ? 7.100 -4.326 -21.771 1.00 95.25 83 ARG A N 1
ATOM 643 C CA . ARG A 1 83 ? 6.321 -3.989 -22.960 1.00 95.25 83 ARG A CA 1
ATOM 644 C C . ARG A 1 83 ? 4.848 -3.815 -22.596 1.00 95.25 83 ARG A C 1
ATOM 646 O O . ARG A 1 83 ? 4.344 -4.500 -21.706 1.00 95.25 83 ARG A O 1
ATOM 653 N N . TYR A 1 84 ? 4.168 -2.925 -23.317 1.00 93.56 84 TYR A N 1
ATOM 654 C CA . TYR A 1 84 ? 2.758 -2.572 -23.136 1.00 93.56 84 TYR A CA 1
ATOM 655 C C . TYR A 1 84 ? 2.435 -1.849 -21.824 1.00 93.56 84 TYR A C 1
ATOM 657 O O . TYR A 1 84 ? 1.273 -1.526 -21.575 1.00 93.56 84 TYR A O 1
ATOM 665 N N . ALA A 1 85 ? 3.430 -1.558 -20.980 1.00 92.62 85 ALA A N 1
ATOM 666 C CA . ALA A 1 85 ? 3.222 -0.670 -19.847 1.00 92.62 85 ALA A CA 1
ATOM 667 C C . ALA A 1 85 ? 3.355 0.793 -20.289 1.00 92.62 85 ALA A C 1
ATOM 669 O O . ALA A 1 85 ? 4.144 1.095 -21.185 1.00 92.62 85 ALA A O 1
ATOM 670 N N . PRO A 1 86 ? 2.672 1.740 -19.621 1.00 92.81 86 PRO A N 1
ATOM 671 C CA . PRO A 1 86 ? 2.801 3.163 -19.937 1.00 92.81 86 PRO A CA 1
ATOM 672 C C . PRO A 1 86 ? 4.258 3.644 -20.009 1.00 92.81 86 PRO A C 1
ATOM 674 O O . PRO A 1 86 ? 4.602 4.421 -20.893 1.00 92.81 86 PRO A O 1
ATOM 677 N N . ILE A 1 87 ? 5.120 3.126 -19.127 1.00 93.31 87 ILE A N 1
ATOM 678 C CA . ILE A 1 87 ? 6.552 3.450 -19.077 1.00 93.31 87 ILE A CA 1
ATOM 679 C C . ILE A 1 87 ? 7.323 3.026 -20.341 1.00 93.31 87 ILE A C 1
ATOM 681 O O . ILE A 1 87 ? 8.312 3.668 -20.679 1.00 93.31 87 ILE A O 1
ATOM 685 N N . SER A 1 88 ? 6.871 1.989 -21.060 1.00 94.31 88 SER A N 1
ATOM 686 C CA . SER A 1 88 ? 7.460 1.571 -22.339 1.00 94.31 88 SER A CA 1
ATOM 687 C C . SER A 1 88 ? 6.767 2.179 -23.556 1.00 94.31 88 SER A C 1
ATOM 689 O O . SER A 1 88 ? 7.422 2.418 -24.562 1.00 94.31 88 SER A O 1
ATOM 691 N N . GLU A 1 89 ? 5.453 2.404 -23.481 1.00 94.38 89 GLU A N 1
ATOM 692 C CA . GLU A 1 89 ? 4.647 2.948 -24.587 1.00 94.38 89 GLU A CA 1
ATOM 693 C C . GLU A 1 89 ? 4.823 4.466 -24.746 1.00 94.38 89 GLU A C 1
ATOM 695 O O . GLU A 1 89 ? 4.680 5.006 -25.839 1.00 94.38 89 GLU A O 1
ATOM 700 N N . MET A 1 90 ? 5.133 5.174 -23.654 1.00 93.19 90 MET A N 1
ATOM 701 C CA . MET A 1 90 ? 5.306 6.631 -23.633 1.00 93.19 90 MET A CA 1
ATOM 702 C C . MET A 1 90 ? 6.605 7.027 -22.910 1.00 93.19 90 MET A C 1
ATOM 704 O O . MET A 1 90 ? 6.563 7.813 -21.962 1.00 93.19 90 MET A O 1
ATOM 708 N N . PRO A 1 91 ? 7.780 6.509 -23.307 1.00 93.50 91 PRO A N 1
ATOM 709 C CA . PRO A 1 91 ? 9.002 6.627 -22.512 1.00 93.50 91 PRO A CA 1
ATOM 710 C C . PRO A 1 91 ? 9.475 8.080 -22.345 1.00 93.50 91 PRO A C 1
ATOM 712 O O . PRO A 1 91 ? 10.059 8.421 -21.313 1.00 93.50 91 PRO A O 1
ATOM 715 N N . GLN A 1 92 ? 9.163 8.965 -23.300 1.00 92.38 92 GLN A N 1
ATOM 716 C CA . GLN A 1 92 ? 9.472 10.398 -23.225 1.00 92.38 92 GLN A CA 1
ATOM 717 C C . GLN A 1 92 ? 8.688 11.100 -22.109 1.00 92.38 92 GLN A C 1
ATOM 719 O O . GLN A 1 92 ? 9.231 11.986 -21.455 1.00 92.38 92 GLN A O 1
ATOM 724 N N . ARG A 1 93 ? 7.445 10.670 -21.826 1.00 91.88 93 ARG A N 1
ATOM 725 C CA . ARG A 1 93 ? 6.645 11.178 -20.693 1.00 91.88 93 ARG A CA 1
ATOM 726 C C . ARG A 1 93 ? 7.349 10.943 -19.355 1.00 91.88 93 ARG A C 1
ATOM 728 O O . ARG A 1 93 ? 7.144 11.704 -18.418 1.00 91.88 93 ARG A O 1
ATOM 735 N N . TYR A 1 94 ? 8.163 9.896 -19.285 1.00 91.94 94 TYR A N 1
ATOM 736 C CA . TYR A 1 94 ? 8.908 9.494 -18.097 1.00 91.94 94 TYR A CA 1
ATOM 737 C C . TYR A 1 94 ? 10.385 9.921 -18.150 1.00 91.94 94 TYR A C 1
ATOM 739 O O . TYR A 1 94 ? 11.175 9.476 -17.325 1.00 91.94 94 TYR A O 1
ATOM 747 N N . GLY A 1 95 ? 10.769 10.779 -19.104 1.00 90.31 95 GLY A N 1
ATOM 748 C CA . GLY A 1 95 ? 12.106 11.375 -19.169 1.00 90.31 95 GLY A CA 1
ATOM 749 C C . GLY A 1 95 ? 13.154 10.580 -19.953 1.00 90.31 95 GLY A C 1
ATOM 750 O O . GLY A 1 95 ? 14.342 10.865 -19.825 1.00 90.31 95 GLY A O 1
ATOM 751 N N . ALA A 1 96 ? 12.766 9.594 -20.772 1.00 91.12 96 ALA A N 1
ATOM 752 C CA . ALA A 1 96 ? 13.732 8.916 -21.639 1.00 91.12 96 ALA A CA 1
ATOM 753 C C . ALA A 1 96 ? 14.242 9.860 -22.740 1.00 91.12 96 ALA A C 1
ATOM 755 O O . ALA A 1 96 ? 13.456 10.400 -23.519 1.00 91.12 96 ALA A O 1
ATOM 756 N N . ALA A 1 97 ? 15.566 10.012 -22.830 1.00 89.75 97 ALA A N 1
ATOM 757 C CA . ALA A 1 97 ? 16.226 10.842 -23.843 1.00 89.75 97 ALA A CA 1
ATOM 758 C C . ALA A 1 97 ? 16.361 10.154 -25.216 1.00 89.75 97 ALA A C 1
ATOM 760 O O . ALA A 1 97 ? 16.614 10.818 -26.219 1.00 89.75 97 ALA A O 1
ATOM 761 N N . ALA A 1 98 ? 16.207 8.830 -25.264 1.00 90.00 98 ALA A N 1
ATOM 762 C CA . ALA A 1 98 ? 16.356 8.009 -26.461 1.00 90.00 98 ALA A CA 1
ATOM 763 C C . ALA A 1 98 ? 15.301 6.885 -26.483 1.00 90.00 98 ALA A C 1
ATOM 765 O O . ALA A 1 98 ? 14.704 6.595 -25.440 1.00 90.00 98 ALA A O 1
ATOM 766 N N . PRO A 1 99 ? 15.058 6.248 -27.646 1.00 90.88 99 PRO A N 1
ATOM 767 C CA . PRO A 1 99 ? 14.246 5.039 -27.720 1.00 90.88 99 PRO A CA 1
ATOM 768 C C . PRO A 1 99 ? 14.760 3.955 -26.769 1.00 90.88 99 PRO A C 1
ATOM 770 O O . PRO A 1 99 ? 15.966 3.814 -26.565 1.00 90.88 99 PRO A O 1
ATOM 773 N N . LEU A 1 100 ? 13.836 3.190 -26.191 1.00 94.44 100 LEU A N 1
ATOM 774 C CA . LEU A 1 100 ? 14.179 2.077 -25.314 1.00 94.44 100 LEU A CA 1
ATOM 775 C C . LEU A 1 100 ? 14.807 0.937 -26.118 1.00 94.44 100 LEU A C 1
ATOM 777 O O . LEU A 1 100 ? 14.308 0.586 -27.185 1.00 94.44 100 LEU A O 1
ATOM 781 N N . THR A 1 101 ? 15.857 0.330 -25.571 1.00 94.06 101 THR A N 1
ATOM 782 C CA . THR A 1 101 ? 16.510 -0.853 -26.141 1.00 94.06 101 THR A CA 1
ATOM 783 C C . THR A 1 101 ? 16.044 -2.115 -25.430 1.00 94.06 101 THR A C 1
ATOM 785 O O . THR A 1 101 ? 15.705 -2.091 -24.241 1.00 94.06 101 THR A O 1
ATOM 788 N N . GLY A 1 102 ? 15.999 -3.234 -26.149 1.00 94.00 102 GLY A N 1
ATOM 789 C CA . GLY A 1 102 ? 15.664 -4.522 -25.550 1.00 94.00 102 GLY A CA 1
ATOM 790 C C . GLY A 1 102 ? 16.660 -4.906 -24.452 1.00 94.00 102 GLY A C 1
ATOM 791 O O . GLY A 1 102 ? 17.853 -4.642 -24.567 1.00 94.00 102 GLY A O 1
ATOM 792 N N . HIS A 1 103 ? 16.185 -5.526 -23.369 1.00 93.81 103 HIS A N 1
ATOM 793 C CA . HIS A 1 103 ? 17.074 -5.924 -22.277 1.00 93.81 103 HIS A CA 1
ATOM 794 C C . HIS A 1 103 ? 18.080 -6.982 -22.759 1.00 93.81 103 HIS A C 1
ATOM 796 O O . HIS A 1 103 ? 17.664 -8.001 -23.309 1.00 93.81 103 HIS A O 1
ATOM 802 N N . TRP A 1 104 ? 19.375 -6.830 -22.458 1.00 90.50 104 TRP A N 1
ATOM 803 C CA . TRP A 1 104 ? 20.474 -7.703 -22.944 1.00 90.50 104 TRP A CA 1
ATOM 804 C C . TRP A 1 104 ? 20.259 -9.220 -22.764 1.00 90.50 104 TRP A C 1
ATOM 806 O O . TRP A 1 104 ? 20.834 -10.059 -23.448 1.00 90.50 104 TRP A O 1
ATOM 816 N N . ARG A 1 105 ? 19.399 -9.618 -21.821 1.00 92.19 105 ARG A N 1
ATOM 817 C CA . ARG A 1 105 ? 19.013 -11.028 -21.615 1.00 92.19 105 ARG A CA 1
ATOM 818 C C . ARG A 1 105 ? 18.268 -11.638 -22.802 1.00 92.19 105 ARG A C 1
ATOM 820 O O . ARG A 1 105 ? 18.141 -12.854 -22.846 1.00 92.19 105 ARG A O 1
ATOM 827 N N . TYR A 1 106 ? 17.750 -10.832 -23.719 1.00 93.75 106 TYR A N 1
ATOM 828 C CA . TYR A 1 106 ? 17.123 -11.324 -24.940 1.00 93.75 106 TYR A CA 1
ATOM 829 C C . TYR A 1 106 ? 18.148 -11.673 -26.029 1.00 93.75 106 TYR A C 1
ATOM 831 O O . TYR A 1 106 ? 17.814 -12.446 -26.926 1.00 93.75 106 TYR A O 1
ATOM 839 N N . ASP A 1 107 ? 19.406 -11.234 -25.894 1.00 90.56 107 ASP A N 1
ATOM 840 C CA . ASP A 1 107 ? 20.483 -11.499 -26.862 1.00 90.56 107 ASP A CA 1
ATOM 841 C C . ASP A 1 107 ? 20.848 -12.991 -26.955 1.00 90.56 107 ASP A C 1
ATOM 843 O O . ASP A 1 107 ? 21.468 -13.428 -27.920 1.00 90.56 107 ASP A O 1
ATOM 847 N N . VAL A 1 108 ? 20.454 -13.794 -25.959 1.00 93.19 108 VAL A N 1
ATOM 848 C CA . VAL A 1 108 ? 20.695 -15.248 -25.932 1.00 93.19 108 VAL A CA 1
ATOM 849 C C . VAL A 1 108 ? 19.536 -16.071 -26.495 1.00 93.19 108 VAL A C 1
ATOM 851 O O . VAL A 1 108 ? 19.655 -17.290 -26.594 1.00 93.19 108 VAL A O 1
ATOM 854 N N . VAL A 1 109 ? 18.400 -15.442 -26.820 1.00 94.19 109 VAL A N 1
ATOM 855 C CA . VAL A 1 109 ? 17.199 -16.157 -27.289 1.00 94.19 109 VAL A CA 1
ATOM 856 C C . VAL A 1 109 ? 17.370 -16.609 -28.736 1.00 94.19 109 VAL A C 1
ATOM 858 O O . VAL A 1 109 ? 17.061 -17.752 -29.066 1.00 94.19 109 VAL A O 1
ATOM 861 N N . PHE A 1 110 ? 17.892 -15.728 -29.588 1.00 94.06 110 PHE A N 1
ATOM 862 C CA . PHE A 1 110 ? 18.128 -16.002 -31.001 1.00 94.06 110 PHE A CA 1
ATOM 863 C C . PHE A 1 110 ? 19.571 -15.683 -31.374 1.00 94.06 110 PHE A C 1
ATOM 865 O O . PHE A 1 110 ? 20.159 -14.732 -30.867 1.00 94.06 110 PHE A O 1
ATOM 872 N N . SER A 1 111 ? 20.144 -16.462 -32.294 1.00 94.19 111 SER A N 1
ATOM 873 C CA . SER A 1 111 ? 21.466 -16.150 -32.835 1.00 94.19 111 SER A CA 1
ATOM 874 C C . SER A 1 111 ? 21.420 -14.871 -33.673 1.00 94.19 111 SER A C 1
ATOM 876 O O . SER A 1 111 ? 20.425 -14.582 -34.342 1.00 94.19 111 SER A O 1
ATOM 878 N N . SER A 1 112 ? 22.538 -14.145 -33.733 1.00 92.56 112 SER A N 1
ATOM 879 C CA . SER A 1 112 ? 22.654 -12.951 -34.583 1.00 92.56 112 SER A CA 1
ATOM 880 C C . SER A 1 112 ?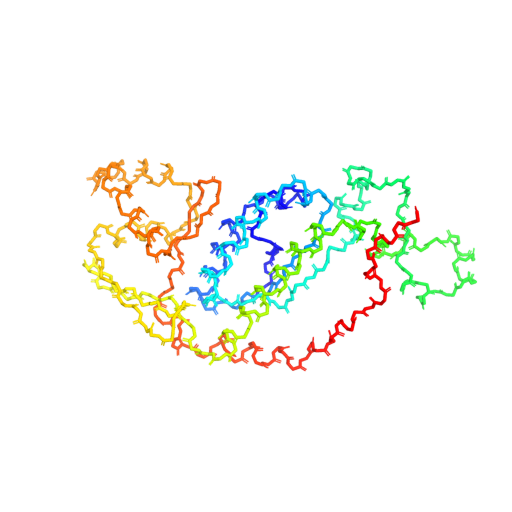 22.371 -13.256 -36.062 1.00 92.56 112 SER A C 1
ATOM 882 O O . SER A 1 112 ? 21.796 -12.426 -36.759 1.00 92.56 112 SER A O 1
ATOM 884 N N . SER A 1 113 ? 22.707 -14.466 -36.533 1.00 96.12 113 SER A N 1
ATOM 885 C CA . SER A 1 113 ? 22.391 -14.923 -37.893 1.00 96.12 113 SER A CA 1
ATOM 886 C C . SER A 1 113 ? 20.887 -15.062 -38.141 1.00 96.12 113 SER A C 1
ATOM 888 O O . SER A 1 113 ? 20.407 -14.647 -39.194 1.00 96.12 113 SER A O 1
ATOM 890 N N . PHE A 1 114 ? 20.135 -15.597 -37.174 1.00 96.38 114 PHE A N 1
ATOM 891 C CA . PHE A 1 114 ? 18.682 -15.720 -37.266 1.00 96.38 114 PHE A CA 1
ATOM 892 C C . PHE A 1 114 ? 18.023 -14.337 -37.308 1.00 96.38 114 PHE A C 1
ATOM 894 O O . PHE A 1 114 ? 17.216 -14.063 -38.195 1.00 96.38 114 PHE A O 1
ATOM 901 N N . LEU A 1 115 ? 18.420 -13.439 -36.401 1.00 95.19 115 LEU A N 1
ATOM 902 C CA . LEU A 1 115 ? 17.901 -12.070 -36.351 1.00 95.19 115 LEU A CA 1
ATOM 903 C C . LEU A 1 115 ? 18.163 -11.314 -37.661 1.00 95.19 115 LEU A C 1
ATOM 905 O O . LEU A 1 115 ? 17.250 -10.698 -38.208 1.00 95.19 115 LEU A O 1
ATOM 909 N N . GLN A 1 116 ? 19.373 -11.432 -38.219 1.00 95.56 116 GLN A N 1
ATOM 910 C CA . GLN A 1 116 ? 19.718 -10.813 -39.499 1.00 95.56 116 GLN A CA 1
ATOM 911 C C . GLN A 1 116 ? 18.901 -11.392 -40.661 1.00 95.56 116 GLN A C 1
ATOM 913 O O . GLN A 1 116 ? 18.362 -10.633 -41.469 1.00 95.56 116 GLN A O 1
ATOM 918 N N . GLN A 1 117 ? 18.784 -12.722 -40.742 1.00 97.81 117 GLN A N 1
ATOM 919 C CA . GLN A 1 117 ? 18.018 -13.403 -41.790 1.00 97.81 117 GLN A CA 1
ATOM 920 C C . GLN A 1 117 ? 16.544 -12.978 -41.784 1.00 97.81 117 GLN A C 1
ATOM 922 O O . GLN A 1 117 ? 15.952 -12.794 -42.849 1.00 97.81 117 GLN A O 1
ATOM 927 N N . HIS A 1 118 ? 15.962 -12.801 -40.597 1.00 96.81 118 HIS A N 1
ATOM 928 C CA . HIS A 1 118 ? 14.554 -12.450 -40.420 1.00 96.81 118 HIS A CA 1
ATOM 929 C C . HIS A 1 118 ? 14.294 -10.945 -40.260 1.00 96.81 118 HIS A C 1
ATOM 931 O O . HIS A 1 118 ? 13.134 -10.549 -40.181 1.00 96.81 118 HIS A O 1
ATOM 937 N N . ARG A 1 119 ? 15.343 -10.109 -40.280 1.00 95.81 119 ARG A N 1
ATOM 938 C CA . ARG A 1 119 ? 15.276 -8.648 -40.094 1.00 95.81 119 ARG A CA 1
ATOM 939 C C . ARG A 1 119 ? 14.550 -8.244 -38.806 1.00 95.81 119 ARG A C 1
ATOM 941 O O . ARG A 1 119 ? 13.728 -7.335 -38.827 1.00 95.81 119 ARG A O 1
ATOM 948 N N . LEU A 1 120 ? 14.855 -8.940 -37.714 1.00 94.62 120 LEU A N 1
ATOM 949 C CA . LEU A 1 120 ? 14.306 -8.666 -36.386 1.00 94.62 120 LEU A CA 1
ATOM 950 C C . LEU A 1 120 ? 15.352 -7.967 -35.513 1.00 94.62 120 LEU A C 1
ATOM 952 O O . LEU A 1 120 ? 16.516 -8.372 -35.497 1.00 94.62 120 LEU A O 1
ATOM 956 N N . GLY A 1 121 ? 14.929 -6.950 -34.770 1.00 91.94 121 GLY A N 1
ATOM 957 C CA . GLY A 1 121 ? 15.643 -6.381 -33.631 1.00 91.94 121 GLY A CA 1
ATOM 958 C C . GLY A 1 121 ? 15.207 -7.021 -32.312 1.00 91.94 121 GLY A C 1
ATOM 959 O O . GLY A 1 121 ? 14.159 -7.667 -32.221 1.00 91.94 121 GLY A O 1
ATOM 960 N N . THR A 1 122 ? 15.993 -6.825 -31.253 1.00 92.94 122 THR A N 1
ATOM 961 C CA . THR A 1 122 ? 15.634 -7.291 -29.901 1.00 92.94 122 THR A CA 1
ATOM 962 C C . THR A 1 122 ? 14.316 -6.657 -29.436 1.00 92.94 122 THR A C 1
ATOM 964 O O . THR A 1 122 ? 13.485 -7.302 -28.793 1.00 92.94 122 THR A O 1
ATOM 967 N N . GLU A 1 123 ? 14.080 -5.415 -29.852 1.00 93.31 123 GLU A N 1
ATOM 968 C CA . GLU A 1 123 ? 12.888 -4.605 -29.610 1.00 93.31 123 GLU A CA 1
ATOM 969 C C . GLU A 1 123 ? 11.628 -5.148 -30.297 1.00 93.31 123 GLU A C 1
ATOM 971 O O . GLU A 1 123 ? 10.532 -4.680 -29.988 1.00 93.31 123 GLU A O 1
ATOM 976 N N . ASP A 1 124 ? 11.729 -6.147 -31.178 1.00 93.44 124 ASP A N 1
ATOM 977 C CA . ASP A 1 124 ? 10.560 -6.767 -31.814 1.00 93.44 124 ASP A CA 1
ATOM 978 C C . ASP A 1 124 ? 9.947 -7.878 -30.952 1.00 93.44 124 ASP A C 1
ATOM 980 O O . ASP A 1 124 ? 8.750 -8.149 -31.044 1.00 93.44 124 ASP A O 1
ATOM 984 N N . PHE A 1 125 ? 10.738 -8.509 -30.076 1.00 93.81 125 PHE A N 1
ATOM 985 C CA . PHE A 1 125 ? 10.294 -9.670 -29.291 1.00 93.81 125 PHE A CA 1
ATOM 986 C C . PHE A 1 125 ? 10.563 -9.568 -27.786 1.00 93.81 125 PHE A C 1
ATOM 988 O O . PHE A 1 125 ? 10.040 -10.380 -27.017 1.00 93.81 125 PHE A O 1
ATOM 995 N N . CYS A 1 126 ? 11.347 -8.591 -27.320 1.00 95.12 126 CYS A N 1
ATOM 996 C CA . CYS A 1 126 ? 11.607 -8.446 -25.892 1.00 95.12 126 CYS A CA 1
ATOM 997 C C . CYS A 1 126 ? 10.324 -8.094 -25.129 1.00 95.12 126 CYS A C 1
ATOM 999 O O . CYS A 1 126 ? 9.565 -7.213 -25.534 1.00 95.12 126 CYS A O 1
ATOM 1001 N N . TYR A 1 127 ? 10.084 -8.740 -23.989 1.00 96.38 127 TYR A N 1
ATOM 1002 C CA . TYR A 1 127 ? 9.049 -8.287 -23.058 1.00 96.38 127 TYR A CA 1
ATOM 1003 C C . TYR A 1 127 ? 9.595 -7.258 -22.068 1.00 96.38 127 TYR A C 1
ATOM 1005 O O . TYR A 1 127 ? 8.844 -6.401 -21.637 1.00 96.38 127 TYR A O 1
ATOM 1013 N N . TYR A 1 128 ? 10.883 -7.291 -21.729 1.00 96.25 128 TYR A N 1
ATOM 1014 C CA . TYR A 1 128 ? 11.515 -6.265 -20.896 1.00 96.25 128 TYR A CA 1
ATOM 1015 C C . TYR A 1 128 ? 12.522 -5.460 -21.710 1.00 96.25 128 TYR A C 1
ATOM 1017 O O . TYR A 1 128 ? 13.371 -6.038 -22.391 1.00 96.25 128 TYR A O 1
ATOM 1025 N N . PHE A 1 129 ? 12.438 -4.141 -21.592 1.00 95.75 129 PHE A N 1
ATOM 1026 C CA . PHE A 1 129 ? 13.441 -3.205 -22.083 1.00 95.75 129 PHE A CA 1
ATOM 1027 C C . PHE A 1 129 ? 14.506 -2.960 -21.011 1.00 95.75 129 PHE A C 1
ATOM 1029 O O . PHE A 1 129 ? 14.260 -3.153 -19.811 1.00 95.75 129 PHE A O 1
ATOM 1036 N N . ASP A 1 130 ? 15.689 -2.524 -21.434 1.00 92.31 130 ASP A N 1
ATOM 1037 C CA . ASP A 1 130 ? 16.641 -1.918 -20.513 1.00 92.31 130 ASP A CA 1
ATOM 1038 C C . ASP A 1 130 ? 16.003 -0.683 -19.875 1.00 92.31 130 ASP A C 1
ATOM 1040 O O . ASP A 1 130 ? 15.256 0.066 -20.504 1.00 92.31 130 ASP A O 1
ATOM 1044 N N . ASN A 1 131 ? 16.241 -0.516 -18.576 1.00 88.06 131 ASN A N 1
ATOM 1045 C CA . ASN A 1 131 ? 15.594 0.527 -17.796 1.00 88.06 131 ASN A CA 1
ATOM 1046 C C . ASN A 1 131 ? 16.531 1.749 -17.698 1.00 88.06 131 ASN A C 1
ATOM 1048 O O . ASN A 1 131 ? 17.492 1.684 -16.925 1.00 88.06 131 ASN A O 1
ATOM 1052 N N . PRO A 1 132 ? 16.254 2.851 -18.428 1.00 85.81 132 PRO A N 1
ATOM 1053 C CA . PRO A 1 132 ? 17.094 4.049 -18.420 1.00 85.81 132 PRO A CA 1
ATOM 1054 C C . PRO A 1 132 ? 16.897 4.918 -17.168 1.00 85.81 132 PRO A C 1
ATOM 1056 O O . PRO A 1 132 ? 17.601 5.903 -16.988 1.00 85.81 132 PRO A O 1
ATOM 1059 N N . TYR A 1 133 ? 15.949 4.573 -16.297 1.00 85.25 133 TYR A N 1
ATOM 1060 C CA . TYR A 1 133 ? 15.528 5.390 -15.157 1.00 85.25 133 TYR A CA 1
ATOM 1061 C C . TYR A 1 133 ? 16.192 4.977 -13.837 1.00 85.25 133 TYR A C 1
ATOM 1063 O O . TYR A 1 133 ? 15.678 5.254 -12.757 1.00 85.25 133 TYR A O 1
ATOM 1071 N N . ARG A 1 134 ? 17.305 4.240 -13.911 1.00 79.00 134 ARG A N 1
ATOM 1072 C CA . ARG A 1 134 ? 17.989 3.686 -12.732 1.00 79.00 134 ARG A CA 1
ATOM 1073 C C . ARG A 1 134 ? 18.936 4.664 -12.048 1.00 79.00 134 ARG A C 1
ATOM 1075 O O . ARG A 1 134 ? 19.355 4.387 -10.929 1.00 79.00 134 ARG A O 1
ATOM 1082 N N . ASP A 1 135 ? 19.256 5.774 -12.699 1.00 81.94 135 ASP A N 1
ATOM 1083 C CA . ASP A 1 135 ? 20.112 6.805 -12.129 1.00 81.94 135 ASP A CA 1
ATOM 1084 C C . ASP A 1 135 ? 19.292 7.718 -11.215 1.00 81.94 135 ASP A C 1
ATOM 1086 O O . ASP A 1 135 ? 18.257 8.253 -11.611 1.00 81.94 135 ASP A O 1
ATOM 1090 N N . PHE A 1 136 ? 19.770 7.928 -9.993 1.00 85.12 136 PHE A N 1
ATOM 1091 C CA . PHE A 1 136 ? 19.189 8.874 -9.043 1.00 85.12 136 PHE A CA 1
ATOM 1092 C C . PHE A 1 136 ? 20.274 9.440 -8.121 1.00 85.12 136 PHE A C 1
ATOM 1094 O O . PHE A 1 136 ? 21.394 8.929 -8.060 1.00 85.12 136 PHE A O 1
ATOM 1101 N N . ASP A 1 137 ? 19.946 10.534 -7.440 1.00 90.38 137 ASP A N 1
ATOM 1102 C CA . ASP A 1 137 ? 20.866 11.263 -6.568 1.00 90.38 137 ASP A CA 1
ATOM 1103 C C . ASP A 1 137 ? 21.030 10.619 -5.177 1.00 90.38 137 ASP A C 1
ATOM 1105 O O . ASP A 1 137 ? 20.292 9.715 -4.778 1.00 90.38 137 ASP A O 1
ATOM 1109 N N . ASP A 1 138 ? 21.998 11.107 -4.399 1.00 92.25 138 ASP A N 1
ATOM 1110 C CA . ASP A 1 138 ? 22.285 10.582 -3.057 1.00 92.25 138 ASP A CA 1
ATOM 1111 C C . ASP A 1 138 ? 21.083 10.694 -2.108 1.00 92.25 138 ASP A C 1
ATOM 1113 O O . ASP A 1 138 ? 20.865 9.831 -1.255 1.00 92.25 138 ASP A O 1
ATOM 1117 N N . ARG A 1 139 ? 20.253 11.730 -2.271 1.00 91.69 139 ARG A N 1
ATOM 1118 C CA . ARG A 1 139 ? 19.032 11.909 -1.477 1.00 91.69 139 ARG A CA 1
ATOM 1119 C C . ARG A 1 139 ? 18.047 10.769 -1.733 1.00 91.69 139 ARG A C 1
ATOM 1121 O O . ARG A 1 139 ? 17.541 10.161 -0.789 1.00 91.69 139 ARG A O 1
ATOM 1128 N N . THR A 1 140 ? 17.800 10.464 -3.000 1.00 92.44 140 THR A N 1
ATOM 1129 C CA . THR A 1 140 ? 16.927 9.371 -3.430 1.00 92.44 140 THR A CA 1
ATOM 1130 C C . THR A 1 140 ? 17.502 8.017 -3.006 1.00 92.44 140 THR A C 1
ATOM 1132 O O . THR A 1 140 ? 16.762 7.137 -2.563 1.00 92.44 140 THR A O 1
ATOM 1135 N N . ALA A 1 141 ? 18.831 7.868 -3.027 1.00 92.62 141 ALA A N 1
ATOM 1136 C CA . ALA A 1 141 ? 19.509 6.680 -2.513 1.00 92.62 141 ALA A CA 1
ATOM 1137 C C . ALA A 1 141 ? 19.203 6.437 -1.028 1.00 92.62 141 ALA A C 1
ATOM 1139 O O . ALA A 1 141 ? 18.864 5.316 -0.639 1.00 92.62 141 ALA A O 1
ATOM 1140 N N . VAL A 1 142 ? 19.266 7.486 -0.200 1.00 94.12 142 VAL A N 1
ATOM 1141 C CA . VAL A 1 142 ? 18.910 7.404 1.225 1.00 94.12 142 VAL A CA 1
ATOM 1142 C C . VAL A 1 142 ? 17.441 7.015 1.398 1.00 94.12 142 VAL A C 1
ATOM 1144 O O . VAL A 1 142 ? 17.138 6.133 2.201 1.00 94.12 142 VAL A O 1
ATOM 1147 N N . MET A 1 143 ? 16.531 7.612 0.623 1.00 94.06 143 MET A N 1
ATOM 1148 C CA . MET A 1 143 ? 15.099 7.286 0.660 1.00 94.06 143 MET A CA 1
ATOM 1149 C C . MET A 1 143 ? 14.840 5.797 0.379 1.00 94.06 143 MET A C 1
ATOM 1151 O O . MET A 1 143 ? 14.170 5.122 1.167 1.00 94.06 143 MET A O 1
ATOM 1155 N N . TYR A 1 144 ? 15.420 5.246 -0.689 1.00 95.06 144 TYR A N 1
ATOM 1156 C CA . TYR A 1 144 ? 15.279 3.822 -1.012 1.00 95.06 144 TYR A CA 1
ATOM 1157 C C . TYR A 1 144 ? 15.972 2.912 0.005 1.00 95.06 144 TYR A C 1
ATOM 1159 O O . TYR A 1 144 ? 15.432 1.858 0.345 1.00 95.06 144 TYR A O 1
ATOM 1167 N N . GLY A 1 145 ? 17.104 3.341 0.569 1.00 95.56 145 GLY A N 1
ATOM 1168 C CA . GLY A 1 145 ? 17.749 2.652 1.685 1.00 95.56 145 GLY A CA 1
ATOM 1169 C C . GLY A 1 145 ? 16.823 2.527 2.898 1.00 95.56 145 GLY A C 1
ATOM 1170 O O . GLY A 1 145 ? 16.649 1.433 3.439 1.00 95.56 145 GLY A O 1
ATOM 1171 N N . LEU A 1 146 ? 16.153 3.616 3.293 1.00 96.44 146 LEU A N 1
ATOM 1172 C CA . LEU A 1 146 ? 15.167 3.605 4.379 1.00 96.44 146 LEU A CA 1
ATOM 1173 C C . LEU A 1 146 ? 13.985 2.676 4.074 1.00 96.44 146 LEU A C 1
ATOM 1175 O O . LEU A 1 146 ? 13.552 1.924 4.950 1.00 96.44 146 LEU A O 1
ATOM 1179 N N . PHE A 1 147 ? 13.491 2.668 2.834 1.00 96.75 147 PHE A N 1
ATOM 1180 C CA . PHE A 1 147 ? 12.415 1.761 2.431 1.00 96.75 147 PHE A CA 1
ATOM 1181 C C . PHE A 1 147 ? 12.841 0.293 2.522 1.00 96.75 147 PHE A C 1
ATOM 1183 O O . PHE A 1 147 ? 12.131 -0.532 3.102 1.00 96.75 147 PHE A O 1
ATOM 1190 N N . GLN A 1 148 ? 14.044 -0.026 2.045 1.00 96.56 148 GLN A N 1
ATOM 1191 C CA . GLN A 1 148 ? 14.619 -1.359 2.168 1.00 96.56 148 GLN A CA 1
ATOM 1192 C C . GLN A 1 148 ? 14.790 -1.772 3.636 1.00 96.56 148 GLN A C 1
ATOM 1194 O O . GLN A 1 148 ? 14.479 -2.912 3.992 1.00 96.56 148 GLN A O 1
ATOM 1199 N N . HIS A 1 149 ? 15.222 -0.857 4.508 1.00 96.50 149 HIS A N 1
ATOM 1200 C CA . HIS A 1 149 ? 15.302 -1.111 5.946 1.00 96.50 149 HIS A CA 1
ATOM 1201 C C . HIS A 1 149 ? 13.933 -1.438 6.555 1.00 96.50 149 HIS A C 1
ATOM 1203 O O . HIS A 1 149 ? 13.825 -2.428 7.285 1.00 96.50 149 HIS A O 1
ATOM 1209 N N . GLN A 1 150 ? 12.887 -0.676 6.219 1.00 95.62 150 GLN A N 1
ATOM 1210 C CA . GLN A 1 150 ? 11.524 -0.934 6.699 1.00 95.62 150 GLN A CA 1
ATOM 1211 C C . GLN A 1 150 ? 10.976 -2.271 6.185 1.00 95.62 150 GLN A C 1
ATOM 1213 O O . GLN A 1 150 ? 10.420 -3.047 6.963 1.00 95.62 150 GLN A O 1
ATOM 1218 N N . TYR A 1 151 ? 11.199 -2.593 4.908 1.00 96.06 151 TYR A N 1
ATOM 1219 C CA . TYR A 1 151 ? 10.838 -3.890 4.329 1.00 96.06 151 TYR A CA 1
ATOM 1220 C C . TYR A 1 151 ? 11.510 -5.054 5.076 1.00 96.06 151 TYR A C 1
ATOM 1222 O O . TYR A 1 151 ? 10.845 -6.003 5.499 1.00 96.06 151 TYR A O 1
ATOM 1230 N N . VAL A 1 152 ? 12.824 -4.973 5.311 1.00 95.25 152 VAL A N 1
ATOM 1231 C CA . VAL A 1 152 ? 13.565 -6.010 6.047 1.00 95.25 152 VAL A CA 1
ATOM 1232 C C . VAL A 1 152 ? 13.078 -6.123 7.494 1.00 95.25 152 VAL A C 1
ATOM 1234 O O . VAL A 1 152 ? 12.953 -7.236 8.012 1.00 95.25 152 VAL A O 1
ATOM 1237 N N . ALA A 1 153 ? 12.789 -5.000 8.156 1.00 92.69 153 ALA A N 1
ATOM 1238 C CA . ALA A 1 153 ? 12.257 -4.988 9.515 1.00 92.69 153 ALA A CA 1
ATOM 1239 C C . ALA A 1 153 ? 10.880 -5.665 9.592 1.00 92.69 153 ALA A C 1
ATOM 1241 O O . ALA A 1 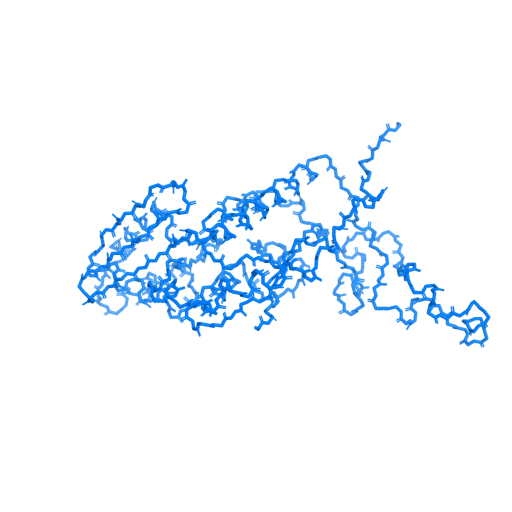153 ? 10.671 -6.511 10.466 1.00 92.69 153 ALA A O 1
ATOM 1242 N N . TRP A 1 154 ? 9.983 -5.365 8.648 1.00 93.62 154 TRP A N 1
ATOM 1243 C CA . TRP A 1 154 ? 8.672 -6.005 8.527 1.00 93.62 154 TRP A CA 1
ATOM 1244 C C . TRP A 1 154 ? 8.817 -7.519 8.330 1.00 93.62 154 TRP A C 1
ATOM 1246 O O . TRP A 1 154 ? 8.290 -8.296 9.128 1.00 93.62 154 TRP A O 1
ATOM 1256 N N . MET A 1 155 ? 9.633 -7.956 7.366 1.00 91.06 155 MET A N 1
ATOM 1257 C CA . MET A 1 155 ? 9.899 -9.380 7.124 1.00 91.06 155 MET A CA 1
ATOM 1258 C C . MET A 1 155 ? 10.433 -10.104 8.367 1.00 91.06 155 MET A C 1
ATOM 1260 O O . MET A 1 155 ? 10.015 -11.223 8.668 1.00 91.06 155 MET A O 1
ATOM 1264 N N . ARG A 1 156 ? 11.362 -9.484 9.106 1.00 89.94 156 ARG A N 1
ATOM 1265 C CA . ARG A 1 156 ? 11.933 -10.059 10.336 1.00 89.94 156 ARG A CA 1
ATOM 1266 C C . ARG A 1 156 ? 10.891 -10.182 11.444 1.00 89.94 156 ARG A C 1
ATOM 1268 O O . ARG A 1 156 ? 10.815 -11.241 12.062 1.00 89.94 156 ARG A O 1
ATOM 1275 N N . LYS A 1 157 ? 10.096 -9.132 11.681 1.00 87.06 157 LYS A N 1
ATOM 1276 C CA . LYS A 1 157 ? 9.003 -9.141 12.668 1.00 87.06 157 LYS A CA 1
ATOM 1277 C C . LYS A 1 157 ? 8.001 -10.251 12.362 1.00 87.06 157 LYS A C 1
ATOM 1279 O O . LYS A 1 157 ? 7.715 -11.069 13.231 1.00 87.06 157 LYS A O 1
ATOM 1284 N N . TYR A 1 158 ? 7.564 -10.341 11.108 1.00 86.19 158 TYR A N 1
ATOM 1285 C CA . TYR A 1 158 ? 6.592 -11.345 10.687 1.00 86.19 158 TYR A CA 1
ATOM 1286 C C . TYR A 1 158 ? 7.128 -12.779 10.840 1.00 86.19 158 TYR A C 1
ATOM 1288 O O . TYR A 1 158 ? 6.432 -13.657 11.345 1.00 86.19 158 TYR A O 1
ATOM 1296 N N . LYS A 1 159 ? 8.401 -13.021 10.487 1.00 85.25 159 LYS A N 1
ATOM 1297 C CA . LYS A 1 159 ? 9.048 -14.340 10.633 1.00 85.25 159 LYS A CA 1
ATOM 1298 C C . LYS A 1 159 ? 9.193 -14.812 12.079 1.00 85.25 159 LYS A C 1
ATOM 1300 O O . LYS A 1 159 ? 9.169 -16.019 12.300 1.00 85.25 159 LYS A O 1
ATOM 1305 N N . ARG A 1 160 ? 9.339 -13.903 13.050 1.00 84.31 160 ARG A N 1
ATOM 1306 C CA . ARG A 1 160 ? 9.356 -14.275 14.477 1.00 84.31 160 ARG A CA 1
ATOM 1307 C C . ARG A 1 160 ? 8.013 -14.833 14.953 1.00 84.31 160 ARG A C 1
ATOM 1309 O O . ARG A 1 160 ? 7.982 -15.536 15.953 1.00 84.31 160 ARG A O 1
ATOM 1316 N N . GLY A 1 161 ? 6.922 -14.561 14.232 1.00 75.19 161 GLY A N 1
ATOM 1317 C CA . GLY A 1 161 ? 5.613 -15.161 14.489 1.00 75.19 161 GLY A CA 1
ATOM 1318 C C . GLY A 1 161 ? 4.901 -14.631 15.732 1.00 75.19 161 GLY A C 1
ATOM 1319 O O . GLY A 1 161 ? 3.917 -15.228 16.153 1.00 75.19 161 GLY A O 1
ATOM 1320 N N . THR A 1 162 ? 5.370 -13.530 16.316 1.00 77.00 162 THR A N 1
ATOM 1321 C CA . THR A 1 162 ? 4.773 -12.933 17.516 1.00 77.00 162 THR A CA 1
ATOM 1322 C C . THR A 1 162 ? 3.954 -11.687 17.219 1.00 77.00 162 THR A C 1
ATOM 1324 O O . THR A 1 162 ? 3.208 -11.271 18.090 1.00 77.00 162 THR A O 1
ATOM 1327 N N . ILE A 1 163 ? 4.050 -11.111 16.014 1.00 89.50 163 ILE A N 1
ATOM 1328 C CA . ILE A 1 163 ? 3.393 -9.838 15.704 1.00 89.50 163 ILE A CA 1
ATOM 1329 C C . ILE A 1 163 ? 1.897 -9.990 15.423 1.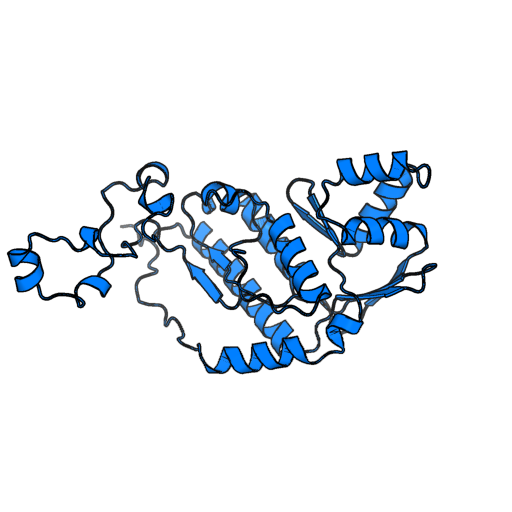00 89.50 163 ILE A C 1
ATOM 1331 O O . ILE A 1 163 ? 1.469 -10.885 14.687 1.00 89.50 163 ILE A O 1
ATOM 1335 N N . GLU A 1 164 ? 1.124 -9.082 16.000 1.00 91.19 164 GLU A N 1
ATOM 1336 C CA . GLU A 1 164 ? -0.322 -9.055 15.979 1.00 91.19 164 GLU A CA 1
ATOM 1337 C C . GLU A 1 164 ? -0.844 -7.627 16.194 1.00 91.19 164 GLU A C 1
ATOM 1339 O O . GLU A 1 164 ? -0.343 -6.863 17.017 1.00 91.19 164 GLU A O 1
ATOM 1344 N N . LEU A 1 165 ? -1.895 -7.300 15.448 1.00 96.25 165 LEU A N 1
ATOM 1345 C CA . LEU A 1 165 ? -2.831 -6.238 15.786 1.00 96.25 165 LEU A CA 1
ATOM 1346 C C . LEU A 1 165 ? -4.234 -6.802 15.601 1.00 96.25 165 LEU A C 1
ATOM 1348 O O . LEU A 1 165 ? -4.683 -7.008 14.462 1.00 96.25 165 LEU A O 1
ATOM 1352 N N . SER A 1 166 ? -4.904 -7.109 16.702 1.00 95.75 166 SER A N 1
ATOM 1353 C CA . SER A 1 166 ? -6.187 -7.792 16.662 1.00 95.75 166 SER A CA 1
ATOM 1354 C C . SER A 1 166 ? -7.269 -7.098 17.454 1.00 95.75 166 SER A C 1
ATOM 1356 O O . SER A 1 166 ? -7.001 -6.246 18.295 1.00 95.75 166 SER A O 1
ATOM 1358 N N . PHE A 1 167 ? -8.509 -7.495 17.190 1.00 96.44 167 PHE A N 1
ATOM 1359 C CA . PHE A 1 167 ? -9.626 -7.156 18.047 1.00 96.44 167 PHE A CA 1
ATOM 1360 C C . PHE A 1 167 ? -10.497 -8.372 18.374 1.00 96.44 167 PHE A C 1
ATOM 1362 O O . PHE A 1 167 ? -10.596 -9.332 17.597 1.00 96.44 167 PHE A O 1
ATOM 1369 N N . ARG A 1 168 ? -11.143 -8.301 19.538 1.00 94.88 168 ARG A N 1
ATOM 1370 C CA . ARG A 1 168 ? -12.311 -9.096 19.931 1.00 94.88 168 ARG A CA 1
ATOM 1371 C C . ARG A 1 168 ? -13.411 -8.115 20.330 1.00 94.88 168 ARG A C 1
ATOM 1373 O O . ARG A 1 168 ? -13.111 -7.109 20.967 1.00 94.88 168 ARG A O 1
ATOM 1380 N N . ASP A 1 169 ? -14.653 -8.400 19.979 1.00 88.69 169 ASP A N 1
ATOM 1381 C CA . ASP A 1 169 ? -15.796 -7.637 20.472 1.00 88.69 169 ASP A CA 1
ATOM 1382 C C . ASP A 1 169 ? -16.965 -8.563 20.803 1.00 88.69 169 ASP A C 1
ATOM 1384 O O . ASP A 1 169 ? -17.036 -9.688 20.299 1.00 88.69 169 ASP A O 1
ATOM 1388 N N . ASP A 1 170 ? -17.834 -8.084 21.686 1.00 84.56 170 ASP A N 1
ATOM 1389 C CA . ASP A 1 170 ? -19.092 -8.715 22.088 1.00 84.56 170 ASP A CA 1
ATOM 1390 C C . ASP A 1 170 ? -20.320 -7.872 21.688 1.00 84.56 170 ASP A C 1
ATOM 1392 O O . ASP A 1 170 ? -21.416 -8.079 22.204 1.00 84.56 170 ASP A O 1
ATOM 1396 N N . GLY A 1 171 ? -20.138 -6.915 20.771 1.00 70.69 171 GLY A N 1
ATOM 1397 C CA . GLY A 1 171 ? -21.149 -5.937 20.362 1.00 70.69 171 GLY A CA 1
ATOM 1398 C C . GLY A 1 171 ? -21.274 -4.701 21.265 1.00 70.69 171 GLY A C 1
ATOM 1399 O O . GLY A 1 171 ? -21.656 -3.644 20.769 1.00 70.69 171 GLY A O 1
ATOM 1400 N N . GLU A 1 172 ? -20.887 -4.778 22.541 1.00 80.50 172 GLU A N 1
ATOM 1401 C CA . GLU A 1 172 ? -20.986 -3.664 23.504 1.00 80.50 172 GLU A CA 1
ATOM 1402 C C . GLU A 1 172 ? -19.628 -3.008 23.765 1.00 80.50 172 GLU A C 1
ATOM 1404 O O . GLU A 1 172 ? -19.512 -1.787 23.919 1.00 80.50 172 GLU A O 1
ATOM 1409 N N . CYS A 1 173 ? -18.571 -3.817 23.787 1.00 92.44 173 CYS A N 1
ATOM 1410 C CA . CYS A 1 173 ? -17.208 -3.344 23.913 1.00 92.44 173 CYS A CA 1
ATOM 1411 C C . CYS A 1 173 ? -16.266 -4.068 22.955 1.00 92.44 173 CYS A C 1
ATOM 1413 O O . CYS A 1 173 ? -16.451 -5.231 22.599 1.00 92.44 173 CYS A O 1
ATOM 1415 N N . MET A 1 174 ? -15.219 -3.357 22.548 1.00 96.00 174 MET A N 1
ATOM 1416 C CA . MET A 1 174 ? -14.149 -3.904 21.727 1.00 96.00 174 MET A CA 1
ATOM 1417 C C . MET A 1 174 ? -12.841 -3.842 22.504 1.00 96.00 174 MET A C 1
ATOM 1419 O O . MET A 1 174 ? -12.457 -2.792 23.021 1.00 96.00 174 MET A O 1
ATOM 1423 N N . LEU A 1 175 ? -12.141 -4.970 22.550 1.00 97.50 175 LEU A N 1
ATOM 1424 C CA . LEU A 1 175 ? -10.770 -5.062 23.024 1.00 97.50 175 LEU A CA 1
ATOM 1425 C C . LEU A 1 175 ? -9.846 -5.142 21.817 1.00 97.50 175 LEU A C 1
ATOM 1427 O O . LEU A 1 175 ? -9.996 -6.042 20.991 1.00 97.50 175 LEU A O 1
ATOM 1431 N N . VAL A 1 176 ? -8.893 -4.220 21.729 1.00 97.62 176 VAL A N 1
ATOM 1432 C CA . VAL A 1 176 ? -7.849 -4.210 20.702 1.00 97.62 176 VAL A CA 1
ATOM 1433 C C . VAL A 1 176 ? -6.523 -4.567 21.356 1.00 97.62 176 VAL A C 1
ATOM 1435 O O . VAL A 1 176 ? -6.117 -3.906 22.307 1.00 97.62 176 VAL A O 1
ATOM 1438 N N . SER A 1 177 ? -5.865 -5.604 20.848 1.00 95.81 177 SER A N 1
ATOM 1439 C CA . SER A 1 177 ? -4.526 -6.031 21.257 1.00 95.81 177 SER A CA 1
ATOM 1440 C C . SER A 1 177 ? -3.508 -5.611 20.197 1.00 95.81 177 SER A C 1
ATOM 1442 O O . SER A 1 177 ? -3.724 -5.842 19.004 1.00 95.81 177 SER A O 1
ATOM 1444 N N . ASP A 1 178 ? -2.412 -4.985 20.623 1.00 95.69 178 ASP A N 1
ATOM 1445 C CA . ASP A 1 178 ? -1.329 -4.516 19.759 1.00 95.69 178 ASP A CA 1
ATOM 1446 C C . ASP A 1 178 ? 0.041 -4.852 20.361 1.00 95.69 178 ASP A C 1
ATOM 1448 O O . ASP A 1 178 ? 0.345 -4.466 21.490 1.00 95.69 178 ASP A O 1
ATOM 1452 N N . ASN A 1 179 ? 0.895 -5.524 19.590 1.00 93.06 179 ASN A N 1
ATOM 1453 C CA . ASN A 1 179 ? 2.306 -5.739 19.930 1.00 93.06 179 ASN A CA 1
ATOM 1454 C C . ASN A 1 179 ? 3.254 -5.388 18.762 1.00 93.06 179 ASN A C 1
ATOM 1456 O O . ASN A 1 179 ? 4.362 -5.914 18.633 1.00 93.06 179 ASN A O 1
ATOM 1460 N N . ARG A 1 180 ? 2.826 -4.490 17.862 1.00 92.81 180 ARG A N 1
ATOM 1461 C CA . ARG A 1 180 ? 3.624 -4.077 16.694 1.00 92.81 180 ARG A CA 1
ATOM 1462 C C . ARG A 1 180 ? 4.883 -3.301 17.077 1.00 92.81 180 ARG A C 1
ATOM 1464 O O . ARG A 1 180 ? 5.867 -3.332 16.324 1.00 92.81 180 ARG A O 1
ATOM 1471 N N . PHE A 1 181 ? 4.850 -2.561 18.185 1.00 88.50 181 PHE A N 1
ATOM 1472 C CA . PHE A 1 181 ? 5.861 -1.550 18.527 1.00 88.50 181 PHE A CA 1
ATOM 1473 C C . PHE A 1 181 ? 6.754 -1.914 19.712 1.00 88.50 181 PHE A C 1
ATOM 1475 O O . PHE A 1 181 ? 7.889 -1.447 19.745 1.00 88.50 181 PHE A O 1
ATOM 1482 N N . ASP A 1 182 ? 6.267 -2.746 20.622 1.00 78.06 182 ASP A N 1
ATOM 1483 C CA . ASP A 1 182 ? 6.952 -3.146 21.848 1.00 78.06 182 ASP A CA 1
ATOM 1484 C C . ASP A 1 182 ? 6.866 -4.673 21.997 1.00 78.06 182 ASP A C 1
ATOM 1486 O O . ASP A 1 182 ? 6.005 -5.312 21.388 1.00 78.06 182 ASP A O 1
ATOM 1490 N N . ASP A 1 183 ? 7.763 -5.260 22.785 1.00 73.25 183 ASP A N 1
ATOM 1491 C CA . ASP A 1 183 ? 7.696 -6.677 23.153 1.00 73.25 183 ASP A CA 1
ATOM 1492 C C . ASP A 1 183 ? 6.523 -6.945 24.120 1.00 73.25 183 ASP A C 1
ATOM 1494 O O . ASP A 1 183 ? 6.064 -8.083 24.247 1.00 73.25 183 ASP A O 1
ATOM 1498 N N . CYS A 1 184 ? 6.004 -5.893 24.764 1.00 80.25 184 CYS A N 1
ATOM 1499 C CA . CYS A 1 184 ? 4.803 -5.933 25.591 1.00 80.25 184 CYS A CA 1
ATOM 1500 C C . CYS A 1 184 ? 3.520 -5.718 24.768 1.00 80.25 184 CYS A C 1
ATOM 1502 O O . CYS A 1 184 ? 3.402 -4.771 23.989 1.00 80.25 184 CYS A O 1
ATOM 1504 N N . GLU A 1 185 ? 2.520 -6.569 24.999 1.00 88.62 185 GLU A N 1
ATOM 1505 C CA . GLU A 1 185 ? 1.169 -6.404 24.457 1.00 88.62 185 GLU A CA 1
ATOM 1506 C C . GLU A 1 185 ? 0.466 -5.212 25.121 1.00 88.62 185 GLU A C 1
ATOM 1508 O O . GLU A 1 185 ? 0.363 -5.133 26.346 1.00 88.62 185 GLU A O 1
ATOM 1513 N N . THR A 1 186 ? -0.051 -4.295 24.305 1.00 93.25 186 THR A N 1
ATOM 1514 C CA . THR A 1 186 ? -0.953 -3.228 24.751 1.00 93.25 186 THR A CA 1
ATOM 1515 C C . THR A 1 186 ? -2.389 -3.644 24.467 1.00 93.25 186 THR A C 1
ATOM 1517 O O . THR A 1 186 ? -2.708 -4.017 23.339 1.00 93.25 186 THR A O 1
ATOM 1520 N N . VAL A 1 187 ? -3.264 -3.549 25.471 1.00 95.50 187 VAL A N 1
ATOM 1521 C CA . VAL A 1 187 ? -4.699 -3.825 25.320 1.00 95.50 187 VAL A CA 1
ATOM 1522 C C . VAL A 1 187 ? -5.493 -2.548 25.556 1.00 95.50 187 VAL A C 1
ATOM 1524 O O . VAL A 1 187 ? -5.451 -1.971 26.642 1.00 95.50 187 VAL A O 1
ATOM 1527 N N . LEU A 1 188 ? -6.234 -2.117 24.539 1.00 96.06 188 LEU A N 1
ATOM 1528 C CA . LEU A 1 188 ? -7.127 -0.963 24.591 1.00 96.06 188 LEU A CA 1
ATOM 1529 C C . LEU A 1 188 ? -8.579 -1.430 24.621 1.00 96.06 188 LEU A C 1
ATOM 1531 O O . LEU A 1 188 ? -8.948 -2.369 23.914 1.00 96.06 188 LEU A O 1
ATOM 1535 N N . LYS A 1 189 ? -9.404 -0.760 25.426 1.00 96.81 189 LYS A N 1
ATOM 1536 C CA . LYS A 1 189 ? -10.843 -1.012 25.512 1.00 96.81 189 LYS A CA 1
ATOM 1537 C C . LYS A 1 189 ? -11.604 0.172 24.938 1.00 96.81 189 LYS A C 1
ATOM 1539 O O . LYS A 1 189 ? -11.400 1.301 25.370 1.00 96.81 189 LYS A O 1
ATOM 1544 N N . PHE A 1 190 ? -12.520 -0.120 24.029 1.00 96.56 190 PHE A N 1
ATOM 1545 C CA . PHE A 1 190 ? -13.381 0.853 23.375 1.00 96.56 190 PHE A CA 1
ATOM 1546 C C . PHE A 1 190 ? -14.861 0.520 23.604 1.00 96.56 190 PHE A C 1
ATOM 1548 O O . PHE A 1 190 ? -15.209 -0.640 23.845 1.00 96.56 190 PHE A O 1
ATOM 1555 N N . GLY A 1 191 ? -15.718 1.543 23.571 1.00 94.69 191 GLY A N 1
ATOM 1556 C CA . GLY A 1 191 ? -17.153 1.417 23.840 1.00 94.69 191 GLY A CA 1
ATOM 1557 C C . GLY A 1 191 ? -18.000 1.193 22.584 1.00 94.69 191 GLY A C 1
ATOM 1558 O O . GLY A 1 191 ? -17.488 1.073 21.472 1.00 94.69 191 GLY A O 1
ATOM 1559 N N . ALA A 1 192 ? -19.322 1.194 22.758 1.00 92.50 192 ALA A N 1
ATOM 1560 C CA . ALA A 1 192 ? -20.275 0.864 21.698 1.00 92.50 192 ALA A CA 1
ATOM 1561 C C . ALA A 1 192 ? -20.201 1.796 20.469 1.00 92.50 192 ALA A C 1
ATOM 1563 O O . ALA A 1 192 ? -20.362 1.345 19.334 1.00 92.50 192 ALA A O 1
ATOM 1564 N N . ILE A 1 193 ? -19.935 3.098 20.654 1.00 92.00 193 ILE A N 1
ATOM 1565 C CA . ILE A 1 193 ? -19.773 4.029 19.522 1.00 92.00 193 ILE A CA 1
ATOM 1566 C C . ILE A 1 193 ? -18.564 3.656 18.654 1.00 92.00 193 ILE A C 1
ATOM 1568 O O . ILE A 1 193 ? -18.679 3.627 17.428 1.00 92.00 193 ILE A O 1
ATOM 1572 N N . HIS A 1 194 ? -17.442 3.282 19.269 1.00 95.25 194 HIS A N 1
ATOM 1573 C CA . HIS A 1 194 ? -16.246 2.830 18.563 1.00 95.25 194 HIS A CA 1
ATOM 1574 C C . HIS A 1 194 ? -16.509 1.559 17.763 1.00 95.25 194 HIS A C 1
ATOM 1576 O O . HIS A 1 194 ? -16.085 1.481 16.611 1.00 95.25 194 HIS A O 1
ATOM 1582 N N . CYS A 1 195 ? -17.244 0.596 18.334 1.00 94.06 195 CYS A N 1
ATOM 1583 C CA . CYS A 1 195 ? -17.657 -0.621 17.632 1.00 94.06 195 CYS A CA 1
ATOM 1584 C C . CYS A 1 195 ? -18.430 -0.283 16.350 1.00 94.06 195 CYS A C 1
ATOM 1586 O O . CYS A 1 195 ? -18.083 -0.783 15.282 1.00 94.06 195 CYS A O 1
ATOM 1588 N N . ARG A 1 196 ? -19.400 0.642 16.428 1.00 92.56 196 ARG A N 1
ATOM 1589 C CA . ARG A 1 196 ? -20.195 1.081 15.266 1.00 92.56 196 ARG A CA 1
ATOM 1590 C C . ARG A 1 196 ? -19.345 1.745 14.179 1.00 92.56 196 ARG A C 1
ATOM 1592 O O . ARG A 1 196 ? -19.512 1.430 13.003 1.00 92.56 196 ARG A O 1
ATOM 1599 N N . VAL A 1 197 ? -18.417 2.635 14.547 1.00 94.81 197 VAL A N 1
ATOM 1600 C CA . VAL A 1 197 ? -17.496 3.267 13.576 1.00 94.81 197 VAL A CA 1
ATOM 1601 C C . VAL A 1 197 ? -16.598 2.214 12.924 1.00 94.81 197 VAL A C 1
ATOM 1603 O O . VAL A 1 197 ? -16.436 2.188 11.702 1.00 94.81 197 VAL A O 1
ATOM 1606 N N . ARG A 1 198 ? -16.049 1.297 13.723 1.00 95.06 198 ARG A N 1
ATOM 1607 C CA . ARG A 1 198 ? -15.229 0.181 13.245 1.00 95.06 198 ARG A CA 1
ATOM 1608 C C . ARG A 1 198 ? -16.006 -0.724 12.285 1.00 95.06 198 ARG A C 1
ATOM 1610 O O . ARG A 1 198 ? -15.453 -1.105 11.256 1.00 95.06 198 ARG A O 1
ATOM 1617 N N . ASP A 1 199 ? -17.277 -1.020 12.550 1.00 94.31 199 ASP A N 1
ATOM 1618 C CA . ASP A 1 199 ? -18.111 -1.847 11.665 1.00 94.31 199 ASP A CA 1
ATOM 1619 C C . ASP A 1 199 ? -18.277 -1.208 10.282 1.00 94.31 199 ASP A C 1
ATOM 1621 O O . ASP A 1 199 ? -18.157 -1.895 9.266 1.00 94.31 199 ASP A O 1
ATOM 1625 N N . GLN A 1 200 ? -18.455 0.115 10.221 1.00 95.31 200 GLN A N 1
ATOM 1626 C CA . GLN A 1 200 ? -18.482 0.851 8.954 1.00 95.31 200 GLN A CA 1
ATOM 1627 C C . GLN A 1 200 ? -17.133 0.758 8.226 1.00 95.31 200 GLN A C 1
ATOM 1629 O O . GLN A 1 200 ? -17.089 0.448 7.031 1.00 95.31 200 GLN A O 1
ATOM 1634 N N . LEU A 1 201 ? -16.017 0.945 8.938 1.00 96.62 201 LEU A N 1
ATOM 1635 C CA . LEU A 1 201 ? -14.664 0.836 8.374 1.00 96.62 201 LEU A CA 1
ATOM 1636 C C . LEU A 1 201 ? -14.330 -0.573 7.849 1.00 96.62 201 LEU A C 1
ATOM 1638 O O . LEU A 1 201 ? -13.507 -0.720 6.944 1.00 96.62 201 LEU A O 1
ATOM 1642 N N . LEU A 1 202 ? -14.967 -1.623 8.376 1.00 95.69 202 LEU A N 1
ATOM 1643 C CA . LEU A 1 202 ? -14.788 -2.993 7.891 1.00 95.69 202 LEU A CA 1
ATOM 1644 C C . LEU A 1 202 ? -15.481 -3.247 6.540 1.00 95.69 202 LEU A C 1
ATOM 1646 O O . LEU A 1 202 ? -15.019 -4.117 5.789 1.00 95.69 202 LEU A O 1
ATOM 1650 N N . GLN A 1 203 ? -16.548 -2.513 6.210 1.00 94.50 203 GLN A N 1
ATOM 1651 C CA . GLN A 1 203 ? -17.371 -2.753 5.015 1.00 94.50 203 GLN A CA 1
ATOM 1652 C C . GLN A 1 203 ? -16.719 -2.282 3.712 1.00 94.50 203 GLN A C 1
ATOM 1654 O O . GLN A 1 203 ? -16.904 -2.914 2.674 1.00 94.50 203 GLN A O 1
ATOM 1659 N N . ARG A 1 204 ? -15.955 -1.184 3.748 1.00 94.69 204 ARG A N 1
ATOM 1660 C CA . ARG A 1 204 ? -15.270 -0.614 2.576 1.00 94.69 204 ARG A CA 1
ATOM 1661 C C . ARG A 1 204 ? -14.142 0.334 2.982 1.00 94.69 204 ARG A C 1
ATOM 1663 O O . ARG A 1 204 ? -14.046 0.735 4.134 1.00 94.69 204 ARG A O 1
ATOM 1670 N N . CYS A 1 205 ? -13.318 0.722 2.013 1.00 94.81 205 CYS A N 1
ATOM 1671 C CA . CYS A 1 205 ? -12.395 1.847 2.154 1.00 94.81 205 CYS A CA 1
ATOM 1672 C C . CYS A 1 205 ? -13.192 3.162 2.119 1.00 94.81 205 CYS A C 1
ATOM 1674 O O . CYS A 1 205 ? -13.991 3.366 1.199 1.00 94.81 205 CYS A O 1
ATOM 1676 N N . TRP A 1 206 ? -12.982 4.044 3.095 1.00 96.62 206 TRP A N 1
ATOM 1677 C CA . TRP A 1 206 ? -13.740 5.289 3.230 1.00 96.62 206 TRP A CA 1
ATOM 1678 C C . TRP A 1 206 ? -12.861 6.515 3.020 1.00 96.62 206 TRP A C 1
ATOM 1680 O O . TRP A 1 206 ? -11.718 6.558 3.467 1.00 96.62 206 TRP A O 1
ATOM 1690 N N . SER A 1 207 ? -13.433 7.548 2.403 1.00 97.25 207 SER A N 1
ATOM 1691 C CA . SER A 1 207 ? -13.010 8.918 2.689 1.00 97.25 207 SER A CA 1
ATOM 1692 C C . SER A 1 207 ? -13.567 9.310 4.056 1.00 97.25 207 SER A C 1
ATOM 1694 O O . SER A 1 207 ? -14.745 9.063 4.320 1.00 97.25 207 SER A O 1
ATOM 1696 N N . GLU A 1 208 ? -12.749 9.944 4.895 1.00 96.38 208 GLU A N 1
ATOM 1697 C CA . GLU A 1 208 ? -13.135 10.351 6.252 1.00 96.38 208 GLU A CA 1
ATOM 1698 C C . GLU A 1 208 ? -14.410 11.203 6.255 1.00 96.38 208 GLU A C 1
ATOM 1700 O O . GLU A 1 208 ? -15.373 10.892 6.953 1.00 96.38 208 GLU A O 1
ATOM 1705 N N . LYS A 1 209 ? -14.459 12.228 5.396 1.00 95.88 209 LYS A N 1
ATOM 1706 C CA . LYS A 1 209 ? -15.627 13.107 5.270 1.00 95.88 209 LYS A CA 1
ATOM 1707 C C . LYS A 1 209 ? -16.898 12.318 4.950 1.00 95.88 209 LYS A C 1
ATOM 1709 O O . LYS A 1 209 ? -17.933 12.534 5.568 1.00 95.88 209 LYS A O 1
ATOM 1714 N N . VAL A 1 210 ? -16.807 11.388 4.000 1.00 95.69 210 VAL A N 1
ATOM 1715 C CA . VAL A 1 210 ? -17.957 10.590 3.552 1.00 95.69 210 VAL A CA 1
ATOM 1716 C C . VAL A 1 210 ? -18.428 9.634 4.649 1.00 95.69 210 VAL A C 1
ATOM 1718 O O . VAL A 1 210 ? -19.630 9.427 4.780 1.00 95.69 210 VAL A O 1
ATOM 1721 N N . LEU A 1 211 ? -17.510 9.077 5.446 1.00 95.38 211 LEU A N 1
ATOM 1722 C CA . LEU A 1 211 ? -17.860 8.257 6.609 1.00 95.38 211 LEU A CA 1
ATOM 1723 C C . LEU A 1 211 ? -18.626 9.079 7.648 1.00 95.38 211 LEU A C 1
ATOM 1725 O O . LEU A 1 211 ? -19.701 8.664 8.076 1.00 95.38 211 LEU A O 1
ATOM 1729 N N . ILE A 1 212 ? -18.092 10.247 8.015 1.00 95.69 212 ILE A N 1
ATOM 1730 C CA . ILE A 1 212 ? -18.706 11.143 9.002 1.00 95.69 212 ILE A CA 1
ATOM 1731 C C . ILE A 1 212 ? -20.107 11.563 8.549 1.00 95.69 212 ILE A C 1
ATOM 1733 O O . ILE A 1 212 ? -21.058 11.462 9.324 1.00 95.69 212 ILE A O 1
ATOM 1737 N N . ASP A 1 213 ? -20.248 12.001 7.296 1.00 94.25 213 ASP A N 1
ATOM 1738 C CA . ASP A 1 213 ? -21.530 12.444 6.747 1.00 94.25 213 ASP A CA 1
ATOM 1739 C C . ASP A 1 213 ? -22.552 11.291 6.700 1.00 94.25 213 ASP A C 1
ATOM 1741 O O . ASP A 1 213 ? -23.709 11.481 7.077 1.00 94.25 213 ASP A O 1
ATOM 1745 N N . ALA A 1 214 ? -22.131 10.084 6.299 1.00 92.38 214 ALA A N 1
ATOM 1746 C CA . ALA A 1 214 ? -23.004 8.910 6.244 1.00 92.38 214 ALA A CA 1
ATOM 1747 C C . ALA A 1 214 ? -23.482 8.471 7.636 1.00 92.38 214 ALA A C 1
ATOM 1749 O O . ALA A 1 214 ? -24.675 8.260 7.842 1.00 92.38 214 ALA A O 1
ATOM 1750 N N . MET A 1 215 ? -22.572 8.382 8.608 1.00 92.56 215 MET A N 1
ATOM 1751 C CA . MET A 1 215 ? -22.914 7.958 9.968 1.00 92.56 215 MET A CA 1
ATOM 1752 C C . MET A 1 215 ? -23.764 8.994 10.715 1.00 92.56 215 MET A C 1
ATOM 1754 O O . MET A 1 215 ? -24.644 8.622 11.491 1.00 92.56 215 MET A O 1
ATOM 1758 N N . ALA A 1 216 ? -23.545 10.287 10.462 1.00 90.94 216 ALA A N 1
ATOM 1759 C CA . ALA A 1 216 ? -24.382 11.343 11.025 1.00 90.94 216 ALA A CA 1
ATOM 1760 C C . ALA A 1 216 ? -25.815 11.311 10.460 1.00 90.94 216 ALA A C 1
ATOM 1762 O O . ALA A 1 216 ? -26.768 11.616 11.178 1.00 90.94 216 ALA A O 1
ATOM 1763 N N . ALA A 1 217 ? -25.984 10.911 9.194 1.00 88.81 217 ALA A N 1
ATOM 1764 C CA . ALA A 1 217 ? -27.295 10.794 8.556 1.00 88.81 217 ALA A CA 1
ATOM 1765 C C . ALA A 1 217 ? -28.137 9.618 9.091 1.00 88.81 217 ALA A C 1
ATOM 1767 O O . ALA A 1 217 ? -29.362 9.711 9.108 1.00 88.81 217 ALA A O 1
ATOM 1768 N N . GLU A 1 218 ? -27.511 8.543 9.581 1.00 83.44 218 GLU A N 1
ATOM 1769 C CA . GLU A 1 218 ? -28.196 7.378 10.173 1.00 83.44 218 GLU A CA 1
ATOM 1770 C C . GLU A 1 218 ? -28.798 7.653 11.576 1.00 83.44 218 GLU A C 1
ATOM 1772 O O . GLU A 1 218 ? -29.303 6.740 12.226 1.00 83.44 218 GLU A O 1
ATOM 1777 N N . ALA A 1 219 ? -28.781 8.910 12.048 1.00 66.19 219 ALA A N 1
ATOM 1778 C CA . ALA A 1 219 ? -29.312 9.375 13.340 1.00 66.19 219 ALA A CA 1
ATOM 1779 C C . ALA A 1 219 ? -28.693 8.704 14.591 1.00 66.19 219 ALA A C 1
ATOM 1781 O O . ALA A 1 219 ? -29.276 8.740 15.674 1.00 66.19 219 ALA A O 1
ATOM 1782 N N . GLY A 1 220 ? -27.497 8.113 14.461 1.00 69.50 220 GLY A N 1
ATOM 1783 C CA . GLY A 1 220 ? -26.863 7.304 15.509 1.00 69.50 220 GLY A CA 1
ATOM 1784 C C . GLY A 1 220 ? -25.706 7.953 16.283 1.00 69.50 220 GLY A C 1
ATOM 1785 O O . GLY A 1 220 ? -25.340 7.414 17.332 1.00 69.50 220 GLY A O 1
ATOM 1786 N N . ALA A 1 221 ? -25.115 9.041 15.777 1.00 82.38 221 ALA A N 1
ATOM 1787 C CA . ALA A 1 221 ? -24.010 9.786 16.396 1.00 82.38 221 ALA A CA 1
ATOM 1788 C C . ALA A 1 221 ? -23.867 11.180 15.759 1.00 82.38 221 ALA A C 1
ATOM 1790 O O . ALA A 1 221 ? -24.133 11.349 14.567 1.00 82.38 221 ALA A O 1
ATOM 1791 N N . SER A 1 222 ? -23.420 12.178 16.520 1.00 91.38 222 SER A N 1
ATOM 1792 C CA . SER A 1 222 ? -23.072 13.488 15.961 1.00 91.38 222 SER A CA 1
ATOM 1793 C C . SER A 1 222 ? -21.759 13.438 15.169 1.00 91.38 222 SER A C 1
ATOM 1795 O O . SER A 1 222 ? -20.888 12.602 15.412 1.00 91.38 222 SER A O 1
ATOM 1797 N N . GLN A 1 223 ? -21.566 14.383 14.240 1.00 93.75 223 GLN A N 1
ATOM 1798 C CA . GLN A 1 223 ? -20.288 14.506 13.525 1.00 93.75 223 GLN A CA 1
ATOM 1799 C C . GLN A 1 223 ? -19.099 14.754 14.464 1.00 93.75 223 GLN A C 1
ATOM 1801 O O . GLN A 1 223 ? -17.981 14.396 14.108 1.00 93.75 223 GLN A O 1
ATOM 1806 N N . CYS A 1 224 ? -19.330 15.393 15.616 1.00 95.06 224 CYS A N 1
ATOM 1807 C CA . CYS A 1 224 ? -18.302 15.627 16.628 1.00 95.06 224 CYS A CA 1
ATOM 1808 C C . CYS A 1 224 ? -17.870 14.300 17.257 1.00 95.06 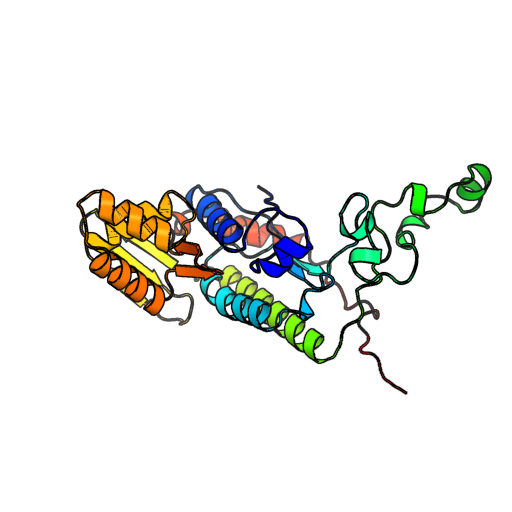224 CYS A C 1
ATOM 1810 O O . CYS A 1 224 ? -16.698 13.957 17.188 1.00 95.06 224 CYS A O 1
ATOM 1812 N N . GLU A 1 225 ? -18.831 13.499 17.730 1.00 94.56 225 GLU A N 1
ATOM 1813 C CA . GLU A 1 225 ? -18.554 12.187 18.330 1.00 94.56 225 GLU A CA 1
ATOM 1814 C C . GLU A 1 225 ? -17.812 11.245 17.374 1.00 94.56 225 GLU A C 1
ATOM 1816 O O . GLU A 1 225 ? -16.910 10.524 17.790 1.00 94.56 225 GLU A O 1
ATOM 1821 N N . ILE A 1 226 ? -18.157 11.243 16.080 1.00 95.88 226 ILE A N 1
ATOM 1822 C CA . ILE A 1 226 ? -17.468 10.389 15.099 1.00 95.88 226 ILE A CA 1
ATOM 1823 C C . ILE A 1 226 ? -16.014 10.844 14.911 1.00 95.88 226 ILE A C 1
ATOM 1825 O O . ILE A 1 226 ? -15.126 9.999 14.811 1.00 95.88 226 ILE A O 1
ATOM 1829 N N . ARG A 1 227 ? -15.755 12.159 14.874 1.00 96.88 227 ARG A N 1
ATOM 1830 C CA . ARG A 1 227 ? -14.387 12.698 14.774 1.00 96.88 227 ARG A CA 1
ATOM 1831 C C . ARG A 1 227 ? -13.567 12.350 16.007 1.00 96.88 227 ARG A C 1
ATOM 1833 O O . ARG A 1 227 ? -12.455 11.868 15.839 1.00 96.88 227 ARG A O 1
ATOM 1840 N N . ASP A 1 228 ? -14.148 12.493 17.195 1.00 97.38 228 ASP A N 1
ATOM 1841 C CA . ASP A 1 228 ? -13.492 12.133 18.453 1.00 97.38 228 ASP A CA 1
ATOM 1842 C C . ASP A 1 228 ? -13.081 10.648 18.447 1.00 97.38 228 ASP A C 1
ATOM 1844 O O . ASP A 1 228 ? -11.934 10.315 18.745 1.00 97.38 228 ASP A O 1
ATOM 1848 N N . VAL A 1 229 ? -13.960 9.747 17.985 1.00 97.12 229 VAL A N 1
ATOM 1849 C CA . VAL A 1 229 ? -13.622 8.320 17.825 1.00 97.12 229 VAL A CA 1
ATOM 1850 C C . VAL A 1 229 ? -12.485 8.092 16.825 1.00 97.12 229 VAL A C 1
ATOM 1852 O O . VAL A 1 229 ? -11.594 7.277 17.077 1.00 97.12 229 VAL A O 1
ATOM 1855 N N . LEU A 1 230 ? -12.502 8.775 15.678 1.00 98.06 230 LEU A N 1
ATOM 1856 C CA . LEU A 1 230 ? -11.428 8.652 14.689 1.00 98.06 230 LEU A CA 1
ATOM 1857 C C . LEU A 1 230 ? -10.097 9.183 15.234 1.00 98.06 230 LEU A C 1
ATOM 1859 O O . LEU A 1 230 ? -9.063 8.558 15.001 1.00 98.06 230 LEU A O 1
ATOM 1863 N N . ASP A 1 231 ? -10.116 10.273 15.999 1.00 98.25 231 ASP A N 1
ATOM 1864 C CA . ASP A 1 231 ? -8.936 10.833 16.657 1.00 98.25 231 ASP A CA 1
ATOM 1865 C C . ASP A 1 231 ? -8.378 9.893 17.730 1.00 98.25 231 ASP A C 1
ATOM 1867 O O . ASP A 1 231 ? -7.162 9.700 17.802 1.00 98.25 231 ASP A O 1
ATOM 1871 N N . GLU A 1 232 ? -9.237 9.219 18.498 1.00 98.06 232 GLU A N 1
ATOM 1872 C CA . GLU A 1 232 ? -8.818 8.167 19.428 1.00 98.06 232 GLU A CA 1
ATOM 1873 C C . GLU A 1 232 ? -8.167 6.982 18.697 1.00 98.06 232 GLU A C 1
ATOM 1875 O O . GLU A 1 232 ? -7.087 6.518 19.081 1.00 98.06 232 GLU A O 1
ATOM 1880 N N . PHE A 1 233 ? -8.768 6.508 17.599 1.00 98.19 233 PHE A N 1
ATOM 1881 C CA . PHE A 1 233 ? -8.178 5.443 16.784 1.00 98.19 233 PHE A CA 1
ATOM 1882 C C . PHE A 1 233 ? -6.843 5.858 16.157 1.00 98.19 233 PHE A C 1
ATOM 1884 O O . PHE A 1 233 ? -5.909 5.051 16.097 1.00 98.19 233 PHE A O 1
ATOM 1891 N N . ARG A 1 234 ? -6.728 7.110 15.713 1.00 97.44 234 ARG A N 1
ATOM 1892 C CA . ARG A 1 234 ? -5.510 7.692 15.144 1.00 97.44 234 ARG A CA 1
ATOM 1893 C C . ARG A 1 234 ? -4.408 7.813 16.191 1.00 97.44 234 ARG A C 1
ATOM 1895 O O . ARG A 1 234 ? -3.281 7.380 15.936 1.00 97.44 234 ARG A O 1
ATOM 1902 N N . ALA A 1 235 ? -4.731 8.305 17.387 1.00 96.75 235 ALA A N 1
ATOM 1903 C CA . ALA A 1 235 ? -3.807 8.377 18.518 1.00 96.75 235 ALA A CA 1
ATOM 1904 C C . ALA A 1 235 ? -3.270 6.987 18.902 1.00 96.75 235 ALA A C 1
ATOM 1906 O O . ALA A 1 235 ? -2.077 6.828 19.163 1.00 96.75 235 ALA A O 1
ATOM 1907 N N . ALA A 1 236 ? -4.125 5.963 18.834 1.00 96.06 236 ALA A N 1
ATOM 1908 C CA . ALA A 1 236 ? -3.768 4.565 19.062 1.00 96.06 236 ALA A CA 1
ATOM 1909 C C . ALA A 1 236 ? -3.137 3.854 17.840 1.00 96.06 236 ALA A C 1
ATOM 1911 O O . ALA A 1 236 ? -2.835 2.663 17.907 1.00 96.06 236 ALA A O 1
ATOM 1912 N N . ARG A 1 237 ? -2.914 4.552 16.713 1.00 96.44 237 ARG A N 1
ATOM 1913 C CA . ARG A 1 237 ? -2.366 3.994 15.454 1.00 96.44 237 ARG A CA 1
ATOM 1914 C C . ARG A 1 237 ? -3.157 2.794 14.911 1.00 96.44 237 ARG A C 1
ATOM 1916 O O . ARG A 1 237 ? -2.578 1.847 14.363 1.00 96.44 237 ARG A O 1
ATOM 1923 N N . LEU A 1 238 ? -4.476 2.821 15.072 1.00 98.12 238 LEU A N 1
ATOM 1924 C CA . LEU A 1 238 ? -5.401 1.786 14.595 1.00 98.12 238 LEU A CA 1
ATOM 1925 C C . LEU A 1 238 ? -5.918 2.065 13.177 1.00 98.12 238 LEU A C 1
ATOM 1927 O O . LEU A 1 238 ? -6.508 1.180 12.555 1.00 98.12 238 LEU A O 1
ATOM 1931 N N . LEU A 1 239 ? -5.657 3.265 12.653 1.00 98.19 239 LEU A N 1
ATOM 1932 C CA . LEU A 1 239 ? -5.977 3.666 11.287 1.00 98.19 239 LEU A CA 1
ATOM 1933 C C . LEU A 1 239 ? -4.714 3.770 10.426 1.00 98.19 239 LEU A C 1
ATOM 1935 O O . LEU A 1 239 ? -3.657 4.214 10.879 1.00 98.19 239 LEU A O 1
ATOM 1939 N N . ALA A 1 240 ? -4.842 3.361 9.168 1.00 98.25 240 ALA A N 1
ATOM 1940 C CA . ALA A 1 240 ? -3.965 3.785 8.086 1.00 98.25 240 ALA A CA 1
ATOM 1941 C C . ALA A 1 240 ? -4.658 4.888 7.300 1.00 98.25 240 ALA A C 1
ATOM 1943 O O . ALA A 1 240 ? -5.855 4.780 7.029 1.00 98.25 240 ALA A O 1
ATOM 1944 N N . GLU A 1 241 ? -3.905 5.926 6.938 1.00 96.94 241 GLU A N 1
ATOM 1945 C CA . GLU A 1 241 ? -4.476 7.126 6.337 1.00 96.94 241 GLU A CA 1
ATOM 1946 C C . GLU A 1 241 ? -3.564 7.709 5.260 1.00 96.94 241 GLU A C 1
ATOM 1948 O O . GLU A 1 241 ? -2.344 7.763 5.425 1.00 96.94 241 GLU A O 1
ATOM 1953 N N . GLU A 1 242 ? -4.161 8.161 4.160 1.00 96.81 242 GLU A N 1
ATOM 1954 C CA . GLU A 1 242 ? -3.479 8.910 3.103 1.00 96.81 242 GLU A CA 1
ATOM 1955 C C . GLU A 1 242 ? -4.515 9.690 2.280 1.00 96.81 242 GLU A C 1
ATOM 1957 O O . GLU A 1 242 ? -5.571 9.155 1.938 1.00 96.81 242 GLU A O 1
ATOM 1962 N N . GLU A 1 243 ? -4.232 10.958 1.960 1.00 94.81 243 GLU A N 1
ATOM 1963 C CA . GLU A 1 243 ? -5.105 11.815 1.135 1.00 94.81 243 GLU A CA 1
ATOM 1964 C C . GLU A 1 243 ? -6.576 11.870 1.622 1.00 94.81 243 GLU A C 1
ATOM 1966 O O . GLU A 1 243 ? -7.511 11.937 0.822 1.00 94.81 243 GLU A O 1
ATOM 1971 N N . GLY A 1 244 ? -6.801 11.814 2.943 1.00 95.62 244 GLY A N 1
ATOM 1972 C CA . GLY A 1 244 ? -8.140 11.843 3.555 1.00 95.62 244 GLY A CA 1
ATOM 1973 C C . GLY A 1 244 ? -8.940 10.539 3.428 1.00 95.62 244 GLY A C 1
ATOM 1974 O O . GLY A 1 244 ? -10.145 10.527 3.697 1.00 95.62 244 GLY A O 1
ATOM 1975 N N . TRP A 1 245 ? -8.295 9.452 2.996 1.00 97.94 245 TRP A N 1
ATOM 1976 C CA . TRP A 1 245 ? -8.835 8.095 3.029 1.00 97.94 245 TRP A CA 1
ATOM 1977 C C . TRP A 1 245 ? -8.319 7.359 4.251 1.00 97.94 245 TRP A C 1
ATOM 1979 O O . TRP A 1 245 ? -7.154 7.520 4.604 1.00 97.94 245 TRP A O 1
ATOM 1989 N N . ILE A 1 246 ? -9.174 6.539 4.856 1.00 98.00 246 ILE A N 1
ATOM 1990 C CA . ILE A 1 246 ? -8.895 5.864 6.122 1.00 98.00 246 ILE A CA 1
ATOM 1991 C C . ILE A 1 246 ? -9.235 4.373 6.046 1.00 98.00 246 ILE A C 1
ATOM 1993 O O . ILE A 1 246 ? -10.207 3.963 5.403 1.00 98.00 246 ILE A O 1
ATOM 1997 N N . VAL A 1 247 ? -8.421 3.552 6.710 1.00 98.56 247 VAL A N 1
ATOM 1998 C CA . VAL A 1 247 ? -8.576 2.094 6.781 1.00 98.56 247 VAL A CA 1
ATOM 1999 C C . VAL A 1 247 ? -8.344 1.607 8.204 1.00 98.56 247 VAL A C 1
ATOM 2001 O O . VAL A 1 247 ? -7.303 1.882 8.796 1.00 98.56 247 VAL A O 1
ATOM 2004 N N . TRP A 1 248 ? -9.284 0.815 8.719 1.00 98.25 248 TRP A N 1
ATOM 2005 C CA . TRP A 1 248 ? -9.123 0.081 9.972 1.00 98.25 248 TRP A CA 1
ATOM 2006 C C . TRP A 1 248 ? -8.079 -1.033 9.825 1.00 98.25 248 TRP A C 1
ATOM 2008 O O . TRP A 1 248 ? -8.196 -1.906 8.958 1.00 98.25 248 TRP A O 1
ATOM 2018 N N . LEU A 1 249 ? -7.047 -0.993 10.667 1.00 98.50 249 LEU A N 1
ATOM 2019 C CA . LEU A 1 249 ? -5.924 -1.929 10.625 1.00 98.50 249 LEU A CA 1
ATOM 2020 C C . LEU A 1 249 ? -6.119 -3.211 11.449 1.00 98.50 249 LEU A C 1
ATOM 2022 O O . LEU A 1 249 ? -5.661 -4.258 10.975 1.00 98.50 249 LEU A O 1
ATOM 2026 N N . PRO A 1 250 ? -6.727 -3.182 12.653 1.00 98.06 250 PRO A N 1
ATOM 2027 C CA . PRO A 1 250 ? -6.900 -4.392 13.448 1.00 98.06 250 PRO A CA 1
ATOM 2028 C C . PRO A 1 250 ? -7.729 -5.468 12.745 1.00 98.06 250 PRO A C 1
ATOM 2030 O O . PRO A 1 250 ? -8.779 -5.206 12.159 1.00 98.06 250 PRO A O 1
ATOM 2033 N N . LEU A 1 251 ? -7.272 -6.715 12.840 1.00 96.31 251 LEU A N 1
ATOM 2034 C CA . LEU A 1 251 ? -7.967 -7.873 12.274 1.00 96.31 251 LEU A CA 1
ATOM 2035 C C . LEU A 1 251 ? -8.700 -8.654 13.378 1.00 96.31 251 LEU A C 1
ATOM 2037 O O . LEU A 1 251 ? -8.256 -8.637 14.524 1.00 96.31 251 LEU A O 1
ATOM 2041 N N . PRO A 1 252 ? -9.789 -9.380 13.081 1.00 94.81 252 PRO A N 1
ATOM 2042 C CA . PRO A 1 252 ? -10.398 -10.278 14.058 1.00 94.81 252 PRO A CA 1
ATOM 2043 C C . PRO A 1 252 ? -9.353 -11.240 14.638 1.00 94.81 252 PRO A C 1
ATOM 2045 O O . PRO A 1 252 ? -8.550 -11.791 13.888 1.00 94.81 252 PRO A O 1
ATOM 2048 N N . LYS A 1 253 ? -9.355 -11.486 15.952 1.00 92.62 253 LYS A N 1
ATOM 2049 C CA . LYS A 1 253 ? -8.337 -12.338 16.605 1.00 92.62 253 LYS A CA 1
ATOM 2050 C C . LYS A 1 253 ? -8.203 -13.742 15.995 1.00 92.62 253 LYS A C 1
ATOM 2052 O O . LYS A 1 253 ? -7.097 -14.274 15.912 1.00 92.62 253 LYS A O 1
ATOM 2057 N N . ILE A 1 254 ? -9.293 -14.297 15.463 1.00 89.50 254 ILE A N 1
ATOM 2058 C CA . ILE A 1 254 ? -9.294 -15.577 14.734 1.00 89.50 254 ILE A CA 1
ATOM 2059 C C . ILE A 1 254 ? -8.331 -15.582 13.525 1.00 89.50 254 ILE A C 1
ATOM 2061 O O . ILE A 1 254 ? -7.779 -16.629 13.179 1.00 89.50 254 ILE A O 1
ATOM 2065 N N . CYS A 1 255 ? -8.047 -14.408 12.939 1.00 89.06 255 CYS A N 1
ATOM 2066 C CA . CYS A 1 255 ? -7.064 -14.189 11.872 1.00 89.06 255 CYS A CA 1
ATOM 2067 C C . CYS A 1 255 ? -5.600 -14.340 12.321 1.00 89.06 255 CYS A C 1
ATOM 2069 O O . CYS A 1 255 ? -4.702 -14.120 11.516 1.00 89.06 255 CYS A O 1
ATOM 2071 N N . TYR A 1 256 ? -5.334 -14.693 13.578 1.00 86.31 256 TYR A N 1
ATOM 2072 C CA . TYR A 1 256 ? -3.991 -15.017 14.072 1.00 86.31 256 TYR A CA 1
ATOM 2073 C C . TYR A 1 256 ? -3.908 -16.420 14.682 1.00 86.31 256 TYR A C 1
ATOM 2075 O O . TYR A 1 256 ? -2.814 -16.957 14.849 1.00 86.31 256 TYR A O 1
ATOM 2083 N N . GLU A 1 257 ? -5.056 -17.041 1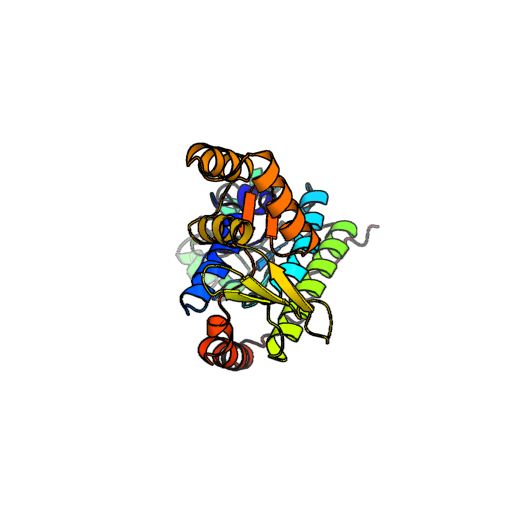4.962 1.00 79.12 257 GLU A N 1
ATOM 2084 C CA . GLU A 1 257 ? -5.164 -18.369 15.574 1.00 79.12 257 GLU A CA 1
ATOM 2085 C C . GLU A 1 257 ? -5.096 -19.504 14.531 1.00 79.12 257 GLU A C 1
ATOM 2087 O O . GLU A 1 257 ? -4.742 -20.635 14.864 1.00 79.12 257 GLU A O 1
ATOM 2092 N N . THR A 1 258 ? -5.379 -19.228 13.249 1.00 64.56 258 THR A N 1
ATOM 2093 C CA . THR A 1 258 ? -5.317 -20.246 12.184 1.00 64.56 258 THR A CA 1
ATOM 2094 C C . THR A 1 258 ? -3.916 -20.335 11.532 1.00 64.56 258 THR A C 1
ATOM 2096 O O . THR A 1 258 ? -3.360 -19.337 11.098 1.00 64.56 258 THR A O 1
ATOM 2099 N N . PRO A 1 259 ? -3.280 -21.512 11.374 1.00 56.09 259 PRO A N 1
ATOM 2100 C CA . PRO A 1 259 ? -1.875 -21.595 10.920 1.00 56.09 259 PRO A CA 1
ATOM 2101 C C . PRO A 1 259 ? -1.587 -21.192 9.456 1.00 56.09 259 PRO A C 1
ATOM 2103 O O . PRO A 1 259 ? -0.440 -21.285 9.004 1.00 56.09 259 PRO A O 1
ATOM 2106 N N . SER A 1 260 ? -2.599 -20.812 8.669 1.00 57.56 260 SER A N 1
ATOM 2107 C CA . SER A 1 260 ? -2.531 -20.839 7.201 1.00 57.56 260 SER A CA 1
ATOM 2108 C C . SER A 1 260 ? -1.562 -19.812 6.592 1.00 57.56 260 SER A C 1
ATOM 2110 O O . SER A 1 260 ? -0.949 -20.105 5.560 1.00 57.56 260 SER A O 1
ATOM 2112 N N . TRP A 1 261 ? -1.357 -18.653 7.231 1.00 61.28 261 TRP A N 1
ATOM 2113 C CA . TRP A 1 261 ? -0.474 -17.593 6.714 1.00 61.28 261 TRP A CA 1
ATOM 2114 C C . TRP A 1 261 ? 0.997 -17.839 7.068 1.00 61.28 261 TRP A C 1
ATOM 2116 O O . TRP A 1 261 ? 1.873 -17.779 6.201 1.00 61.28 261 TRP A O 1
ATOM 2126 N N . ARG A 1 262 ? 1.272 -18.203 8.329 1.00 57.06 262 ARG A N 1
ATOM 2127 C CA . ARG A 1 262 ? 2.637 -18.383 8.861 1.00 57.06 262 ARG A CA 1
ATOM 2128 C C . ARG A 1 262 ? 3.375 -19.542 8.183 1.00 57.06 262 ARG A C 1
ATOM 2130 O O . ARG A 1 262 ? 4.547 -19.414 7.835 1.00 57.06 262 ARG A O 1
ATOM 2137 N N . ALA A 1 263 ? 2.677 -20.647 7.909 1.00 54.16 263 ALA A N 1
ATOM 2138 C CA . ALA A 1 263 ? 3.269 -21.814 7.254 1.00 54.16 263 ALA A CA 1
ATOM 2139 C C . ALA A 1 263 ? 3.683 -21.556 5.789 1.00 54.16 263 ALA A C 1
ATOM 2141 O O . ALA A 1 263 ? 4.623 -22.186 5.297 1.00 54.16 263 ALA A O 1
ATOM 2142 N N . ARG A 1 264 ? 3.008 -20.638 5.075 1.00 54.69 264 ARG A N 1
ATOM 2143 C CA . ARG A 1 264 ? 3.311 -20.323 3.665 1.00 54.69 264 ARG A CA 1
ATOM 2144 C C . ARG A 1 264 ? 4.483 -19.360 3.511 1.00 54.69 264 ARG A C 1
ATOM 2146 O O . ARG A 1 264 ? 5.309 -19.598 2.636 1.00 54.69 264 ARG A O 1
ATOM 2153 N N . VAL A 1 265 ? 4.621 -18.363 4.390 1.00 52.69 265 VAL A N 1
ATOM 2154 C CA . VAL A 1 265 ? 5.786 -17.453 4.392 1.00 52.69 265 VAL A CA 1
ATOM 2155 C C . VAL A 1 265 ? 7.087 -18.229 4.620 1.00 52.69 265 VAL A C 1
ATOM 2157 O O . VAL A 1 265 ? 8.075 -18.015 3.918 1.00 52.69 265 VAL A O 1
ATOM 2160 N N . LEU A 1 266 ? 7.082 -19.194 5.547 1.00 50.31 266 LEU A N 1
ATOM 2161 C CA . LEU A 1 266 ? 8.248 -20.041 5.815 1.00 50.31 266 LEU A CA 1
ATOM 2162 C C . LEU A 1 266 ? 8.591 -20.967 4.633 1.00 50.31 266 LEU A C 1
ATOM 2164 O O . LEU A 1 266 ? 9.768 -21.162 4.344 1.00 50.31 266 LEU A O 1
ATOM 2168 N N . LYS A 1 267 ? 7.590 -21.481 3.902 1.00 46.53 267 LYS A N 1
ATOM 2169 C CA . LYS A 1 267 ? 7.799 -22.325 2.709 1.00 46.53 267 LYS A CA 1
ATOM 2170 C C . LYS A 1 267 ? 8.216 -21.533 1.461 1.00 46.53 267 LYS A C 1
ATOM 2172 O O . LYS A 1 267 ? 9.065 -22.001 0.709 1.00 46.53 267 LYS A O 1
ATOM 2177 N N . GLY A 1 268 ? 7.666 -20.336 1.242 1.00 44.75 268 GLY A N 1
ATOM 2178 C CA . GLY A 1 268 ? 8.002 -19.477 0.098 1.00 44.75 268 GLY A CA 1
ATOM 2179 C C . GLY A 1 268 ? 9.416 -18.892 0.171 1.00 44.75 268 GLY A C 1
ATOM 2180 O O . GLY A 1 268 ? 10.065 -18.700 -0.857 1.00 44.75 268 GLY A O 1
ATOM 2181 N N . CYS A 1 269 ? 9.936 -18.688 1.385 1.00 40.59 269 CYS A N 1
ATOM 2182 C CA . CYS A 1 269 ? 11.268 -18.124 1.598 1.00 40.59 269 CYS A CA 1
ATOM 2183 C C . CYS A 1 269 ? 12.413 -19.099 1.248 1.00 40.59 269 CYS A C 1
ATOM 2185 O O . CYS A 1 269 ? 13.504 -18.656 0.898 1.00 40.59 269 CYS A O 1
ATOM 2187 N N . VAL A 1 270 ? 12.167 -20.417 1.261 1.00 34.06 270 VAL A N 1
ATOM 2188 C CA . VAL A 1 270 ? 13.174 -21.432 0.889 1.00 34.06 270 VAL A CA 1
ATOM 2189 C C . VAL A 1 270 ? 13.440 -21.454 -0.627 1.00 34.06 270 VAL A C 1
ATOM 2191 O O . VAL A 1 270 ? 14.518 -21.856 -1.049 1.00 34.06 270 VAL A O 1
ATOM 2194 N N . MET A 1 271 ? 12.514 -20.959 -1.459 1.00 29.31 271 MET A N 1
ATOM 2195 C CA . MET A 1 271 ? 12.597 -21.091 -2.925 1.00 29.31 271 MET A CA 1
ATOM 2196 C C . MET A 1 271 ? 12.997 -19.814 -3.681 1.00 29.31 271 MET A C 1
ATOM 2198 O O . MET A 1 271 ? 13.110 -19.856 -4.902 1.00 29.31 271 MET A O 1
ATOM 2202 N N . ARG A 1 272 ? 13.226 -18.674 -3.008 1.00 37.88 272 ARG A N 1
ATOM 2203 C CA . ARG A 1 272 ? 13.580 -17.406 -3.687 1.00 37.88 272 ARG A CA 1
ATOM 2204 C C . ARG A 1 272 ? 14.686 -16.596 -3.013 1.00 37.88 272 ARG A C 1
ATOM 2206 O O . ARG A 1 272 ? 14.755 -15.386 -3.187 1.00 37.88 272 ARG A O 1
ATOM 2213 N N . ASN A 1 273 ? 15.629 -17.255 -2.342 1.00 31.00 273 ASN A N 1
ATOM 2214 C CA . ASN A 1 273 ? 16.952 -16.662 -2.122 1.00 31.00 273 ASN A CA 1
ATOM 2215 C C . ASN A 1 273 ? 17.780 -16.741 -3.418 1.00 31.00 273 ASN A C 1
ATOM 2217 O O . ASN A 1 273 ? 18.857 -17.327 -3.473 1.00 31.00 273 ASN A O 1
ATOM 2221 N N . HIS A 1 274 ? 17.299 -16.105 -4.483 1.00 30.28 274 HIS A N 1
ATOM 2222 C CA . HIS A 1 274 ? 18.234 -15.349 -5.295 1.00 30.28 274 HIS A CA 1
ATOM 2223 C C . HIS A 1 274 ? 18.342 -14.028 -4.571 1.00 30.28 274 HIS A C 1
ATOM 2225 O O . HIS A 1 274 ? 17.583 -13.093 -4.809 1.00 30.28 274 HIS A O 1
ATOM 2231 N N . SER A 1 275 ? 19.280 -13.996 -3.622 1.00 29.45 275 SER A N 1
ATOM 2232 C CA . SER A 1 275 ? 19.954 -12.752 -3.332 1.00 29.45 275 SER A CA 1
ATOM 2233 C C . SER A 1 275 ? 20.231 -12.129 -4.692 1.00 29.45 275 SER A C 1
ATOM 2235 O O . SER A 1 275 ? 21.005 -12.651 -5.499 1.00 29.45 275 SER A O 1
ATOM 2237 N N . VAL A 1 276 ? 19.556 -11.021 -4.975 1.00 31.34 276 VAL A N 1
ATOM 2238 C CA . VAL A 1 276 ? 20.171 -10.006 -5.800 1.00 31.34 276 VAL A CA 1
ATOM 2239 C C . VAL A 1 276 ? 21.426 -9.675 -5.001 1.00 31.34 276 VAL A C 1
ATOM 2241 O O . VAL A 1 276 ? 21.415 -8.835 -4.106 1.00 31.34 276 VAL A O 1
ATOM 2244 N N . ARG A 1 277 ? 22.513 -10.426 -5.256 1.00 23.97 277 ARG A N 1
ATOM 2245 C CA . ARG A 1 277 ? 23.854 -9.876 -5.118 1.00 23.97 277 ARG A CA 1
ATOM 2246 C C . ARG A 1 277 ? 23.714 -8.497 -5.738 1.00 23.97 277 ARG A C 1
ATOM 2248 O O . ARG A 1 277 ? 23.124 -8.451 -6.823 1.00 23.97 277 ARG A O 1
ATOM 2255 N N . PRO A 1 278 ? 24.148 -7.414 -5.082 1.00 28.73 278 PRO A N 1
ATOM 2256 C CA . PRO A 1 278 ? 24.172 -6.129 -5.746 1.00 28.73 278 PRO A CA 1
ATOM 2257 C C . PRO A 1 278 ? 24.949 -6.367 -7.038 1.00 28.73 278 PRO A C 1
ATOM 2259 O O . PRO A 1 278 ? 26.165 -6.554 -7.023 1.00 28.73 278 PRO A O 1
ATOM 2262 N N . SER A 1 279 ? 24.235 -6.504 -8.160 1.00 32.38 279 SER A N 1
ATOM 2263 C CA . SER A 1 279 ? 24.872 -6.410 -9.451 1.00 32.38 279 SER A CA 1
ATOM 2264 C C . SER A 1 279 ? 25.508 -5.039 -9.393 1.00 32.38 279 SER A C 1
ATOM 2266 O O . SER A 1 279 ? 24.868 -4.096 -8.919 1.00 32.38 279 SER A O 1
ATOM 2268 N N . SER A 1 280 ? 26.749 -4.956 -9.826 1.00 32.88 280 SER A N 1
ATOM 2269 C CA . SER A 1 280 ? 27.628 -3.791 -9.927 1.00 32.88 280 SER A CA 1
ATOM 2270 C C . SER A 1 280 ? 27.053 -2.569 -10.685 1.00 32.88 280 SER A C 1
ATOM 2272 O O . SER A 1 280 ? 27.815 -1.737 -11.168 1.00 32.88 280 SER A O 1
ATOM 2274 N N . ALA A 1 281 ? 25.729 -2.453 -10.788 1.00 35.94 281 ALA A N 1
ATOM 2275 C CA . ALA A 1 281 ? 24.930 -1.524 -11.570 1.00 35.94 281 ALA A CA 1
ATOM 2276 C C . ALA A 1 281 ? 24.211 -0.444 -10.735 1.00 35.94 281 ALA A C 1
ATOM 2278 O O . ALA A 1 281 ? 23.461 0.336 -11.302 1.00 35.94 281 ALA A O 1
ATOM 2279 N N . TRP A 1 282 ? 24.423 -0.376 -9.417 1.00 41.62 282 TRP A N 1
ATOM 2280 C CA . TRP A 1 282 ? 23.997 0.769 -8.603 1.00 41.62 282 TRP A CA 1
ATOM 2281 C C . TRP A 1 282 ? 25.248 1.578 -8.270 1.00 41.62 282 TRP A C 1
ATOM 2283 O O . TRP A 1 282 ? 25.901 1.334 -7.256 1.00 41.62 282 TRP A O 1
ATOM 2293 N N . ARG A 1 283 ? 25.658 2.458 -9.187 1.00 36.28 283 ARG A N 1
ATOM 2294 C CA . ARG A 1 283 ? 26.738 3.415 -8.933 1.00 36.28 283 ARG A CA 1
ATOM 2295 C C . ARG A 1 283 ? 26.113 4.799 -8.758 1.00 36.28 283 ARG A C 1
ATOM 2297 O O . ARG A 1 283 ? 25.445 5.246 -9.685 1.00 36.28 283 ARG A O 1
ATOM 2304 N N . PRO A 1 284 ? 26.338 5.485 -7.624 1.00 32.44 284 PRO A N 1
ATOM 2305 C CA . PRO A 1 284 ? 26.128 6.923 -7.574 1.00 32.44 284 PRO A CA 1
ATOM 2306 C C . PRO A 1 284 ? 26.990 7.570 -8.663 1.00 32.44 284 PRO A C 1
ATOM 2308 O O . PRO A 1 284 ? 28.087 7.078 -8.958 1.00 32.44 284 PRO A O 1
ATOM 2311 N N . ARG A 1 285 ? 26.517 8.665 -9.267 1.00 36.50 285 ARG A N 1
ATOM 2312 C CA . ARG A 1 285 ? 27.365 9.493 -10.132 1.00 36.50 285 ARG A CA 1
ATOM 2313 C C . ARG A 1 285 ? 28.543 9.996 -9.299 1.00 36.50 285 ARG A C 1
ATOM 2315 O O . ARG A 1 285 ? 28.413 10.958 -8.553 1.00 36.50 285 ARG A O 1
ATOM 2322 N N . THR A 1 286 ? 29.708 9.374 -9.441 1.00 37.62 286 THR A N 1
ATOM 2323 C CA . THR A 1 286 ? 30.964 10.024 -9.075 1.00 37.62 286 THR A CA 1
ATOM 2324 C C . THR A 1 286 ? 31.192 11.114 -10.113 1.00 37.62 286 THR A C 1
ATOM 2326 O O . THR A 1 286 ? 31.623 10.823 -11.229 1.00 37.62 286 THR A O 1
ATOM 2329 N N . GLY A 1 287 ? 30.792 12.340 -9.778 1.00 36.16 287 GLY A N 1
ATOM 2330 C CA . GLY A 1 287 ? 31.108 13.520 -10.570 1.00 36.16 287 GLY A CA 1
ATOM 2331 C C . GLY A 1 287 ? 32.622 13.696 -10.664 1.00 36.16 287 GLY A C 1
ATOM 2332 O O . GLY A 1 287 ? 33.318 13.619 -9.651 1.00 36.16 287 GLY A O 1
ATOM 2333 N N . VAL A 1 288 ? 33.098 13.887 -11.892 1.00 34.19 288 VAL A N 1
ATOM 2334 C CA . VAL A 1 288 ? 34.305 14.666 -12.188 1.00 34.19 288 VAL A CA 1
ATOM 2335 C C . VAL A 1 288 ? 33.857 16.107 -12.364 1.00 34.19 288 VAL A C 1
ATOM 2337 O O . VAL A 1 288 ? 32.795 16.289 -13.006 1.00 34.19 288 VAL A O 1
#